Protein AF-X6NFQ7-F1 (afdb_monomer_lite)

InterPro domains:
  IPR027267 AH/BAR domain superfamily [G3DSA:1.20.1270.60] (1-191)

Foldseek 3Di:
DVVVVVVVVVVVVVVVVVVLVVVLVVLVVQLVVLVVQLVVLVVVLVVLVVVLVVLVVVPPPPPPPDPDDDDDDDDDDDDDPPPPPDDSPVVSVVSVVVSVVSVVVSVVSVVVSVVSVVVSVVSVVVSVVVVVVVVVVVVVVVVVVVVVVVVVVVVVVVVVVVVVVVVVVVVVVVVVVVDDVVVVVVVVVVVVVVVVVVVVVVVVVVVVVVVD

Radius of gyration: 55.42 Å; chains: 1; bounding box: 124×26×155 Å

Structure (mmCIF, N/CA/C/O backbone):
data_AF-X6NFQ7-F1
#
_entry.id   AF-X6NFQ7-F1
#
loop_
_atom_site.group_PDB
_atom_site.id
_atom_site.type_symbol
_atom_site.label_atom_id
_atom_site.label_alt_id
_atom_site.label_comp_id
_atom_site.label_asym_id
_atom_site.label_entity_id
_atom_site.label_seq_id
_atom_site.pdbx_PDB_ins_code
_atom_site.Cartn_x
_atom_site.Cartn_y
_atom_site.Cartn_z
_atom_site.occupancy
_atom_site.B_iso_or_equiv
_atom_site.auth_seq_id
_atom_site.auth_comp_id
_atom_site.auth_asym_id
_atom_site.auth_atom_id
_atom_site.pdbx_PDB_model_num
ATOM 1 N N . GLY A 1 1 ? 7.876 6.033 25.193 1.00 54.66 1 GLY A N 1
ATOM 2 C CA . GLY A 1 1 ? 8.639 5.210 24.224 1.00 54.66 1 GLY A CA 1
ATOM 3 C C . GLY A 1 1 ? 7.903 4.939 22.913 1.00 54.66 1 GLY A C 1
ATOM 4 O O . GLY A 1 1 ? 8.417 5.267 21.849 1.00 54.66 1 GLY A O 1
ATOM 5 N N . GLU A 1 2 ? 6.698 4.361 22.951 1.00 51.22 2 GLU A N 1
ATOM 6 C CA . GLU A 1 2 ? 6.006 3.844 21.751 1.00 51.22 2 GLU A CA 1
ATOM 7 C C . GLU A 1 2 ? 5.577 4.883 20.705 1.00 51.22 2 GLU A C 1
ATOM 9 O O . GLU A 1 2 ? 5.698 4.625 19.507 1.00 51.22 2 GLU A O 1
ATOM 14 N N . LYS A 1 3 ? 5.115 6.076 21.112 1.00 56.41 3 LYS A N 1
ATOM 15 C CA . LYS A 1 3 ? 4.690 7.125 20.160 1.00 56.41 3 LYS A CA 1
ATOM 16 C C . LYS A 1 3 ? 5.837 7.590 19.246 1.00 56.41 3 LYS A C 1
ATOM 18 O O . LYS A 1 3 ? 5.616 7.796 18.053 1.00 56.41 3 LYS A O 1
ATOM 23 N N . LYS A 1 4 ? 7.073 7.676 19.766 1.00 59.09 4 LYS A N 1
ATOM 24 C CA . LYS A 1 4 ? 8.279 7.982 18.966 1.00 59.09 4 LYS A CA 1
ATOM 25 C C . LYS A 1 4 ? 8.624 6.835 18.000 1.00 59.09 4 LYS A C 1
ATOM 27 O O . LYS A 1 4 ? 8.902 7.104 16.834 1.00 59.09 4 LYS A O 1
ATOM 32 N N . LYS A 1 5 ? 8.510 5.566 18.428 1.00 60.22 5 LYS A N 1
ATOM 33 C CA . LYS A 1 5 ? 8.711 4.386 17.554 1.00 60.22 5 LYS A CA 1
ATOM 34 C C . LYS A 1 5 ? 7.670 4.300 16.421 1.00 60.22 5 LYS A C 1
ATOM 36 O O . LYS A 1 5 ? 8.048 4.038 15.282 1.00 60.22 5 LYS A O 1
ATOM 41 N N . LYS A 1 6 ? 6.384 4.584 16.687 1.00 64.75 6 LYS A N 1
ATOM 42 C CA . LYS A 1 6 ? 5.320 4.618 15.655 1.00 64.75 6 LYS A CA 1
ATOM 43 C C . LYS A 1 6 ? 5.511 5.755 14.640 1.00 64.75 6 LYS A C 1
ATOM 45 O O . LYS A 1 6 ? 5.332 5.526 13.446 1.00 64.75 6 LYS A O 1
ATOM 50 N N . LYS A 1 7 ? 5.914 6.957 15.086 1.00 64.50 7 LYS A N 1
ATOM 51 C CA . LYS A 1 7 ? 6.239 8.084 14.184 1.00 64.50 7 LYS A CA 1
ATOM 52 C C . LYS A 1 7 ? 7.432 7.766 13.275 1.00 64.50 7 LYS A C 1
ATOM 54 O O . LYS A 1 7 ? 7.350 8.034 12.081 1.00 64.50 7 LYS A O 1
ATOM 59 N N . LYS A 1 8 ? 8.491 7.149 13.817 1.00 70.38 8 LYS A N 1
ATOM 60 C CA . LYS A 1 8 ? 9.670 6.730 13.040 1.00 70.38 8 LYS A CA 1
ATOM 61 C C . LYS A 1 8 ? 9.297 5.701 11.961 1.00 70.38 8 LYS A C 1
ATOM 63 O O . LYS A 1 8 ? 9.517 5.967 10.788 1.00 70.38 8 LYS A O 1
ATOM 68 N N . LYS A 1 9 ? 8.567 4.633 12.319 1.00 68.44 9 LYS A N 1
ATOM 69 C CA . LYS A 1 9 ? 8.079 3.626 11.350 1.00 68.44 9 LYS A CA 1
ATOM 70 C C . LYS A 1 9 ? 7.206 4.209 10.227 1.00 68.44 9 LYS A C 1
ATOM 72 O O . LYS A 1 9 ? 7.321 3.771 9.087 1.00 68.44 9 LYS A O 1
ATOM 77 N N . LYS A 1 10 ? 6.323 5.177 10.519 1.00 68.94 10 LYS A N 1
ATOM 78 C CA . LYS A 1 10 ? 5.507 5.841 9.479 1.00 68.94 10 LYS A CA 1
ATOM 79 C C . LYS A 1 10 ? 6.361 6.671 8.516 1.00 68.94 10 LYS A C 1
ATOM 81 O O . LYS A 1 10 ? 6.123 6.614 7.312 1.00 68.94 10 LYS A O 1
ATOM 86 N N . LYS A 1 11 ? 7.351 7.404 9.040 1.00 75.94 11 LYS A N 1
ATOM 87 C CA . LYS A 1 11 ? 8.284 8.205 8.234 1.00 75.94 11 LYS A CA 1
ATOM 88 C C . LYS A 1 11 ? 9.123 7.314 7.313 1.00 75.94 11 LYS A C 1
ATOM 90 O O . LYS A 1 11 ? 9.195 7.593 6.122 1.00 75.94 11 LYS A O 1
ATOM 95 N N . ASP A 1 12 ? 9.638 6.202 7.834 1.00 75.00 12 ASP A N 1
ATOM 96 C CA . ASP A 1 12 ? 10.442 5.246 7.061 1.00 75.00 12 ASP A CA 1
ATOM 97 C C . ASP A 1 12 ? 9.621 4.598 5.925 1.00 75.00 12 ASP A C 1
ATOM 99 O O . ASP A 1 12 ? 10.092 4.489 4.794 1.00 75.00 12 ASP A O 1
ATOM 103 N N . LYS A 1 13 ? 8.348 4.241 6.176 1.00 74.94 13 LYS A N 1
ATOM 104 C CA . LYS A 1 13 ? 7.448 3.702 5.135 1.00 74.94 13 LYS A CA 1
ATOM 105 C C . LYS A 1 13 ? 7.137 4.725 4.033 1.00 74.94 13 LYS A C 1
ATOM 107 O O . LYS A 1 13 ? 7.159 4.372 2.857 1.00 74.94 13 LYS A O 1
ATOM 112 N N . GLN A 1 14 ? 6.882 5.988 4.385 1.00 77.62 14 GLN A N 1
ATOM 113 C CA . GLN A 1 14 ? 6.667 7.053 3.394 1.00 77.62 14 GLN A CA 1
ATOM 114 C C . GLN A 1 14 ? 7.916 7.324 2.550 1.00 77.62 14 GLN A C 1
ATOM 116 O O . GLN A 1 14 ? 7.805 7.489 1.335 1.00 77.62 14 GLN A O 1
ATOM 121 N N . GLN A 1 15 ? 9.096 7.326 3.172 1.00 84.75 15 GLN A N 1
ATOM 122 C CA . GLN A 1 15 ? 10.364 7.476 2.460 1.00 84.75 15 GLN A CA 1
ATOM 123 C C . GLN A 1 15 ? 10.597 6.319 1.483 1.00 84.75 15 GLN A C 1
ATOM 125 O O . GLN A 1 15 ? 10.943 6.567 0.329 1.00 84.75 15 GLN A O 1
ATOM 130 N N . LYS A 1 16 ? 10.307 5.076 1.891 1.00 79.81 16 LYS A N 1
ATOM 131 C CA . LYS A 1 16 ? 10.421 3.901 1.015 1.00 79.81 16 LYS A CA 1
ATOM 132 C C . LYS A 1 16 ? 9.494 3.991 -0.204 1.00 79.81 16 LYS A C 1
ATOM 134 O O . LYS A 1 16 ? 9.931 3.737 -1.320 1.00 79.81 16 LYS A O 1
ATOM 139 N N . ILE A 1 17 ? 8.245 4.432 -0.029 1.00 80.06 17 ILE A N 1
ATOM 140 C CA . ILE A 1 17 ? 7.306 4.627 -1.153 1.00 80.06 17 ILE A CA 1
ATOM 141 C C . ILE A 1 17 ? 7.815 5.701 -2.124 1.00 80.06 17 ILE A C 1
ATOM 143 O O . ILE A 1 17 ? 7.751 5.517 -3.338 1.00 80.06 17 ILE A O 1
ATOM 147 N N . GLN A 1 18 ? 8.332 6.822 -1.615 1.00 84.56 18 GLN A N 1
ATOM 148 C CA . GLN A 1 18 ? 8.896 7.867 -2.475 1.00 84.56 18 GLN A CA 1
ATOM 149 C C . GLN A 1 18 ? 10.138 7.384 -3.229 1.00 84.56 18 GLN A C 1
ATOM 151 O O . GLN A 1 18 ? 10.306 7.722 -4.399 1.00 84.56 18 GLN A O 1
ATOM 156 N N . GLN A 1 19 ? 10.981 6.573 -2.590 1.00 86.19 19 GLN A N 1
ATOM 157 C CA . GLN A 1 19 ? 12.141 5.962 -3.230 1.00 86.19 19 GLN A CA 1
ATOM 158 C C . GLN A 1 19 ? 11.726 5.035 -4.380 1.00 86.19 19 GLN A C 1
ATOM 160 O O . GLN A 1 19 ? 12.245 5.184 -5.483 1.00 86.19 19 GLN A O 1
ATOM 165 N N . ILE A 1 20 ? 10.744 4.156 -4.155 1.00 82.50 20 ILE A N 1
ATOM 166 C CA . ILE A 1 20 ? 10.207 3.249 -5.183 1.00 82.50 20 ILE A CA 1
ATOM 167 C C . ILE A 1 20 ? 9.654 4.044 -6.375 1.00 82.50 20 ILE A C 1
ATOM 169 O O . ILE A 1 20 ? 9.971 3.740 -7.523 1.00 82.50 20 ILE A O 1
ATOM 173 N N . LYS A 1 21 ? 8.890 5.116 -6.116 1.00 82.88 21 LYS A N 1
ATOM 174 C CA . LYS A 1 21 ? 8.360 5.991 -7.177 1.00 82.88 21 LYS A CA 1
ATOM 175 C C . LYS A 1 21 ? 9.464 6.622 -8.025 1.00 82.88 21 LYS A C 1
ATOM 177 O O . LYS A 1 21 ? 9.372 6.609 -9.249 1.00 82.88 21 LYS A O 1
ATOM 182 N N . ARG A 1 22 ? 10.513 7.154 -7.388 1.00 88.69 22 ARG A N 1
ATOM 183 C CA . ARG A 1 22 ? 11.647 7.767 -8.100 1.00 88.69 22 ARG A CA 1
ATOM 184 C C . ARG A 1 22 ? 12.388 6.749 -8.961 1.00 88.69 22 ARG A C 1
ATOM 186 O O . ARG A 1 22 ? 12.709 7.051 -10.104 1.00 88.69 22 ARG A O 1
ATOM 193 N N . GLN A 1 23 ? 12.623 5.548 -8.433 1.00 82.56 23 GLN A N 1
ATOM 194 C CA . GLN A 1 23 ? 13.291 4.475 -9.173 1.00 82.56 23 GLN A CA 1
ATOM 195 C C . GLN A 1 23 ? 12.471 4.020 -10.385 1.00 82.56 23 GLN A C 1
ATOM 197 O O . GLN A 1 23 ? 13.036 3.848 -11.460 1.00 82.56 23 GLN A O 1
ATOM 202 N N . HIS A 1 24 ? 11.146 3.911 -10.244 1.00 83.19 24 HIS A N 1
ATOM 203 C CA . HIS A 1 24 ? 10.258 3.588 -11.362 1.00 83.19 24 HIS A CA 1
ATOM 204 C C . HIS A 1 24 ? 10.319 4.635 -12.466 1.00 83.19 24 HIS A C 1
ATOM 206 O O . HIS A 1 24 ? 10.554 4.304 -13.623 1.00 83.19 24 HIS A O 1
ATOM 212 N N . GLN A 1 25 ? 10.185 5.908 -12.100 1.00 85.44 25 GLN A N 1
ATOM 213 C CA . GLN A 1 25 ? 10.231 6.996 -13.069 1.00 85.44 25 GLN A CA 1
ATOM 214 C C . GLN A 1 25 ? 11.588 7.070 -13.785 1.00 85.44 25 GLN A C 1
ATOM 216 O O . GLN A 1 25 ? 11.652 7.337 -14.983 1.00 85.44 25 GLN A O 1
ATOM 221 N N . GLN A 1 26 ? 12.681 6.789 -13.074 1.00 86.62 26 GLN A N 1
ATOM 222 C CA . GLN A 1 26 ? 14.009 6.715 -13.675 1.00 86.62 26 GLN A CA 1
ATOM 223 C C . GLN A 1 26 ? 14.128 5.550 -14.668 1.00 86.62 26 GLN A C 1
ATOM 225 O O . GLN A 1 26 ? 14.677 5.742 -15.752 1.00 86.62 26 GLN A O 1
ATOM 230 N N . ALA A 1 27 ? 13.611 4.368 -14.324 1.00 76.69 27 ALA A N 1
ATOM 231 C CA . ALA A 1 27 ? 13.626 3.198 -15.201 1.00 76.69 27 ALA A CA 1
ATOM 232 C C . ALA A 1 27 ? 12.776 3.416 -16.467 1.00 76.69 27 ALA A C 1
ATOM 234 O O . ALA A 1 27 ? 13.234 3.132 -17.571 1.00 76.69 27 ALA A O 1
ATOM 235 N N . GLU A 1 28 ? 11.585 4.007 -16.333 1.00 81.00 28 GLU A N 1
ATOM 236 C CA . GLU A 1 28 ? 10.746 4.371 -17.484 1.00 81.00 28 GLU A CA 1
ATOM 237 C C . GLU A 1 28 ? 11.440 5.367 -18.417 1.00 81.00 28 GLU A C 1
ATOM 239 O O . GLU A 1 28 ? 11.370 5.235 -19.639 1.00 81.00 28 GLU A O 1
ATOM 244 N N . ASN A 1 29 ? 12.122 6.369 -17.857 1.00 88.19 29 ASN A N 1
ATOM 245 C CA . ASN A 1 29 ? 12.825 7.370 -18.655 1.00 88.19 29 ASN A CA 1
ATOM 246 C C . ASN A 1 29 ? 13.996 6.764 -19.440 1.00 88.19 29 ASN A C 1
ATOM 248 O O . ASN A 1 29 ? 14.209 7.155 -20.587 1.00 88.19 29 ASN A O 1
ATOM 252 N N . LYS A 1 30 ? 14.726 5.800 -18.861 1.00 83.19 30 LYS A N 1
ATOM 253 C CA . LYS A 1 30 ? 15.797 5.076 -19.566 1.00 83.19 30 LYS A CA 1
ATOM 254 C C . LYS A 1 30 ? 15.259 4.295 -20.759 1.00 83.19 30 LYS A C 1
ATOM 256 O O . LYS A 1 30 ? 15.766 4.461 -21.866 1.00 83.19 30 LYS A O 1
ATOM 261 N N . LEU A 1 31 ? 14.179 3.539 -20.558 1.00 81.19 31 LEU A N 1
ATOM 262 C CA . LEU A 1 31 ? 13.544 2.780 -21.634 1.00 81.19 31 LEU A CA 1
ATOM 263 C C . LEU A 1 31 ? 13.041 3.703 -22.753 1.00 81.19 31 LEU A C 1
ATOM 265 O O . LEU A 1 31 ? 13.299 3.453 -23.929 1.00 81.19 31 LEU A O 1
ATOM 269 N N . LYS A 1 32 ? 12.383 4.814 -22.398 1.00 87.31 32 LYS A N 1
ATOM 270 C CA . LYS A 1 32 ? 11.929 5.819 -23.374 1.00 87.31 32 LYS A CA 1
ATOM 271 C C . LYS A 1 32 ? 13.089 6.426 -24.165 1.00 87.31 32 LYS A C 1
ATOM 273 O O . LYS A 1 32 ? 12.964 6.602 -25.374 1.00 87.31 32 LYS A O 1
ATOM 278 N N . ALA A 1 33 ? 14.211 6.728 -23.512 1.00 85.12 33 ALA A N 1
ATOM 279 C CA . ALA A 1 33 ? 15.397 7.261 -24.178 1.00 85.12 33 ALA A CA 1
ATOM 280 C C . ALA A 1 33 ? 16.033 6.240 -25.140 1.00 85.12 33 ALA A C 1
ATOM 282 O O . ALA A 1 3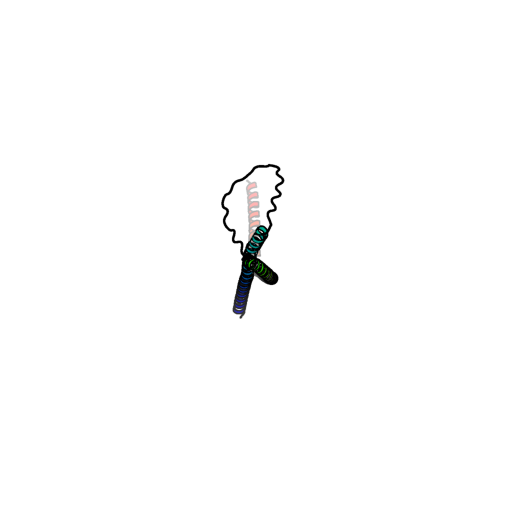3 ? 16.407 6.599 -26.261 1.00 85.12 33 ALA A O 1
ATOM 283 N N . ALA A 1 34 ? 16.100 4.966 -24.742 1.00 78.19 34 ALA A N 1
ATOM 284 C CA . ALA A 1 34 ? 16.585 3.883 -25.593 1.00 78.19 34 ALA A CA 1
ATOM 285 C C . ALA A 1 34 ? 15.679 3.681 -26.822 1.00 78.19 34 ALA A C 1
ATOM 287 O O . ALA A 1 34 ? 16.166 3.657 -27.952 1.00 78.19 34 ALA A O 1
ATOM 288 N N . MET A 1 35 ? 14.354 3.655 -26.629 1.00 78.88 35 MET A N 1
ATOM 289 C CA . MET A 1 35 ? 13.379 3.579 -27.726 1.00 78.88 35 MET A CA 1
ATOM 290 C C . MET A 1 35 ? 13.480 4.770 -28.687 1.00 78.88 35 MET A C 1
ATOM 292 O O . MET A 1 35 ? 13.443 4.587 -29.902 1.00 78.88 35 MET A O 1
ATOM 296 N N . ALA A 1 36 ? 13.636 5.991 -28.169 1.00 84.56 36 ALA A N 1
ATOM 297 C CA . ALA A 1 36 ? 13.796 7.182 -29.002 1.00 84.56 36 ALA A CA 1
ATOM 298 C C . ALA A 1 36 ? 15.080 7.123 -29.846 1.00 84.56 36 ALA A C 1
ATOM 300 O O . ALA A 1 36 ? 15.068 7.490 -31.022 1.00 84.56 36 ALA A O 1
ATOM 301 N N . THR A 1 37 ? 16.172 6.619 -29.265 1.00 82.50 37 THR A N 1
ATOM 302 C CA . THR A 1 37 ? 17.444 6.421 -29.974 1.00 82.50 37 THR A CA 1
ATOM 303 C C . THR A 1 37 ? 17.294 5.381 -31.080 1.00 82.50 37 THR A C 1
ATOM 305 O O . THR A 1 37 ? 17.672 5.653 -32.218 1.00 82.50 37 THR A O 1
ATOM 308 N N . MET A 1 38 ? 16.655 4.247 -30.783 1.00 83.81 38 MET A N 1
ATOM 309 C CA . MET A 1 38 ? 16.377 3.199 -31.765 1.00 83.81 38 MET A CA 1
ATOM 310 C C . MET A 1 38 ? 15.529 3.716 -32.929 1.00 83.81 38 MET A C 1
ATOM 312 O O . MET A 1 38 ? 15.896 3.506 -34.083 1.00 83.81 38 MET A O 1
ATOM 316 N N . ASN A 1 39 ? 14.438 4.433 -32.649 1.00 81.38 39 ASN A N 1
ATOM 317 C CA . ASN A 1 39 ? 13.575 4.995 -33.691 1.00 81.38 39 ASN A CA 1
ATOM 318 C C . ASN A 1 39 ? 14.333 5.994 -34.576 1.00 81.38 39 ASN A C 1
ATOM 320 O O . ASN A 1 39 ? 14.228 5.945 -35.798 1.00 81.38 39 ASN A O 1
ATOM 324 N N . LYS A 1 40 ? 15.176 6.847 -33.981 1.00 86.31 40 LYS A N 1
ATOM 325 C CA . LYS A 1 40 ? 16.017 7.773 -34.747 1.00 86.31 40 LYS A CA 1
ATOM 326 C C . LYS A 1 40 ? 17.000 7.033 -35.661 1.00 86.31 40 LYS A C 1
ATOM 328 O O . LYS A 1 40 ? 17.178 7.435 -36.808 1.00 86.31 40 LYS A O 1
ATOM 333 N N . GLN A 1 41 ? 17.644 5.969 -35.174 1.00 78.69 41 GLN A N 1
ATOM 334 C CA . GLN A 1 41 ? 18.565 5.171 -35.994 1.00 78.69 41 GLN A CA 1
ATOM 335 C C . GLN A 1 41 ? 17.833 4.397 -37.093 1.00 78.69 41 GLN A C 1
ATOM 337 O O . GLN A 1 41 ? 18.337 4.308 -38.209 1.00 78.69 41 GLN A O 1
ATOM 342 N N . TYR A 1 42 ? 16.624 3.908 -36.812 1.00 78.25 42 TYR A N 1
ATOM 343 C CA . TYR A 1 42 ? 15.760 3.270 -37.802 1.00 78.25 42 TYR A CA 1
ATOM 344 C C . TYR A 1 42 ? 15.447 4.207 -38.974 1.00 78.25 42 TYR A C 1
ATOM 346 O O . TYR A 1 42 ? 15.639 3.830 -40.130 1.00 78.25 42 TYR A O 1
ATOM 354 N N . ASP A 1 43 ? 15.028 5.443 -38.693 1.00 83.25 43 ASP A N 1
ATOM 355 C CA . ASP A 1 43 ? 14.683 6.414 -39.735 1.00 83.25 43 ASP A CA 1
ATOM 356 C C . ASP A 1 43 ? 15.901 6.792 -40.594 1.00 83.25 43 ASP A C 1
ATOM 358 O O . ASP A 1 43 ? 15.801 6.895 -41.821 1.00 83.25 43 ASP A O 1
ATOM 362 N N . LEU A 1 44 ? 17.077 6.934 -39.971 1.00 78.75 44 LEU A N 1
ATOM 363 C CA . LEU A 1 44 ? 18.333 7.206 -40.675 1.00 78.75 44 LEU A CA 1
ATOM 364 C C . LEU A 1 44 ? 18.775 6.028 -41.554 1.00 78.75 44 LEU A C 1
ATOM 366 O O . LEU A 1 44 ? 19.153 6.240 -42.712 1.00 78.75 44 LEU A O 1
ATOM 370 N N . ALA A 1 45 ? 18.706 4.800 -41.032 1.00 71.62 45 ALA A N 1
ATOM 371 C CA . ALA A 1 45 ? 19.046 3.584 -41.766 1.00 71.62 45 ALA A CA 1
ATOM 372 C C . ALA A 1 45 ? 18.092 3.372 -42.949 1.00 71.62 45 ALA A C 1
ATOM 374 O O . ALA A 1 45 ? 18.537 3.165 -44.078 1.00 71.62 45 ALA A O 1
ATOM 375 N N . ARG A 1 46 ? 16.781 3.531 -42.730 1.00 77.44 46 ARG A N 1
ATOM 376 C CA . ARG A 1 46 ? 15.759 3.431 -43.778 1.00 77.44 46 ARG A CA 1
ATOM 377 C C . ARG A 1 46 ? 15.957 4.481 -44.871 1.00 77.44 46 ARG A C 1
ATOM 379 O O . ARG A 1 46 ? 15.906 4.142 -46.053 1.00 77.44 46 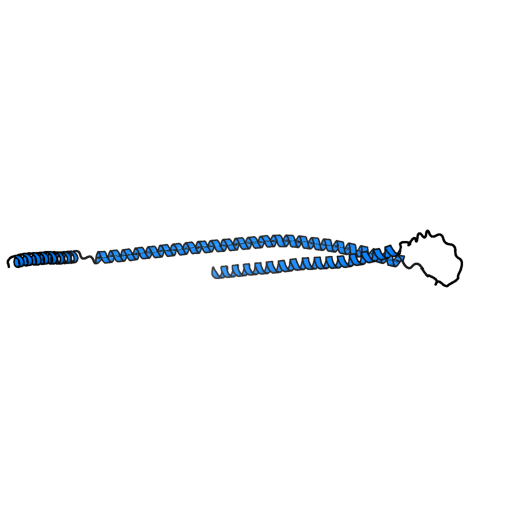ARG A O 1
ATOM 386 N N . GLY A 1 47 ? 16.211 5.735 -44.492 1.00 74.94 47 GLY A N 1
ATOM 387 C CA . GLY A 1 47 ? 16.452 6.822 -45.440 1.00 74.94 47 GLY A CA 1
ATOM 388 C C . GLY A 1 47 ? 17.712 6.610 -46.285 1.00 74.94 47 GLY A C 1
ATOM 389 O O . GLY A 1 47 ? 17.701 6.882 -47.485 1.00 74.94 47 GLY A O 1
ATOM 390 N N . CYS A 1 48 ? 18.789 6.078 -45.700 1.00 71.75 48 CYS A N 1
ATOM 391 C CA . CYS A 1 48 ? 20.014 5.776 -46.448 1.00 71.75 48 CYS A CA 1
ATOM 392 C C . CYS A 1 48 ? 19.876 4.524 -47.323 1.00 71.75 48 CYS A C 1
ATOM 394 O O . CYS A 1 48 ? 20.331 4.543 -48.463 1.00 71.75 48 CYS A O 1
ATOM 396 N N . ALA A 1 49 ? 19.175 3.487 -46.857 1.00 68.62 49 ALA A N 1
ATOM 397 C CA . ALA A 1 49 ? 18.880 2.301 -47.659 1.00 68.62 49 ALA A CA 1
ATOM 398 C C . ALA A 1 49 ? 18.019 2.629 -48.893 1.00 68.62 49 ALA A C 1
ATOM 400 O O . ALA A 1 49 ? 18.234 2.075 -49.968 1.00 68.62 49 ALA A O 1
ATOM 401 N N . GLN A 1 50 ? 17.064 3.559 -48.776 1.00 72.75 50 GLN A N 1
ATOM 402 C CA . GLN A 1 50 ? 16.282 4.038 -49.923 1.00 72.75 50 GLN A CA 1
ATOM 403 C C . GLN A 1 50 ? 17.141 4.797 -50.941 1.00 72.75 50 GLN A C 1
ATOM 405 O O . GLN A 1 50 ? 16.970 4.596 -52.141 1.00 72.75 50 GLN A O 1
ATOM 410 N N . LYS A 1 51 ? 18.088 5.623 -50.478 1.00 70.88 51 LYS A N 1
ATOM 411 C CA . LYS A 1 51 ? 19.035 6.328 -51.357 1.00 70.88 51 LYS A CA 1
ATOM 412 C C . LYS A 1 51 ? 19.984 5.363 -52.068 1.00 70.88 51 LYS A C 1
ATOM 414 O O . LYS A 1 51 ? 20.160 5.490 -53.272 1.00 70.88 51 LYS A O 1
ATOM 419 N N . ALA A 1 52 ? 20.509 4.358 -51.366 1.00 60.34 52 ALA A N 1
ATOM 420 C CA . ALA A 1 52 ? 21.344 3.318 -51.970 1.00 60.34 52 ALA A CA 1
ATOM 421 C C . ALA A 1 52 ? 20.601 2.547 -53.082 1.00 60.34 52 ALA A C 1
ATOM 423 O O . ALA A 1 52 ? 21.152 2.322 -54.153 1.00 60.34 52 ALA A O 1
ATOM 424 N N . LYS A 1 53 ? 19.313 2.225 -52.883 1.00 64.00 53 LYS A N 1
ATOM 425 C CA . LYS A 1 53 ? 18.477 1.572 -53.911 1.00 64.00 53 LYS A CA 1
ATOM 426 C C . LYS A 1 53 ? 18.200 2.450 -55.139 1.00 64.00 53 LYS A C 1
ATOM 428 O O . LYS A 1 53 ? 18.018 1.919 -56.228 1.00 64.00 53 LYS A O 1
ATOM 433 N N . GLN A 1 54 ? 18.126 3.773 -54.981 1.00 60.53 54 GLN A N 1
ATOM 434 C CA . GLN A 1 54 ? 17.942 4.699 -56.109 1.00 60.53 54 GLN A CA 1
ATOM 435 C C . GLN A 1 54 ? 19.207 4.835 -56.960 1.00 60.53 54 GLN A C 1
ATOM 437 O O . GLN A 1 54 ? 19.103 4.931 -58.181 1.00 60.53 54 GLN A O 1
ATOM 442 N N . VAL A 1 55 ? 20.378 4.802 -56.323 1.00 57.44 55 VAL A N 1
ATOM 443 C CA . VAL A 1 55 ? 21.675 4.764 -57.007 1.00 57.44 55 VAL A CA 1
ATOM 444 C C . VAL A 1 55 ? 21.797 3.483 -57.843 1.00 57.44 55 VAL A C 1
ATOM 446 O O . VAL A 1 55 ? 22.043 3.559 -59.043 1.00 57.44 55 VAL A O 1
ATOM 449 N N . ASP A 1 56 ? 21.468 2.326 -57.264 1.00 51.41 56 ASP A N 1
ATOM 450 C CA . ASP A 1 56 ? 21.478 1.021 -57.946 1.00 51.41 56 ASP A CA 1
ATOM 451 C C . ASP A 1 56 ? 20.470 0.942 -59.120 1.00 51.41 56 ASP A C 1
ATOM 453 O O . ASP A 1 56 ? 20.773 0.463 -60.213 1.00 51.41 56 ASP A O 1
ATOM 457 N N . ALA A 1 57 ? 19.275 1.526 -58.965 1.00 55.19 57 ALA A N 1
ATOM 458 C CA . ALA A 1 57 ? 18.287 1.605 -60.046 1.00 55.19 57 ALA A CA 1
ATOM 459 C C . ALA A 1 57 ? 18.713 2.523 -61.212 1.00 55.19 57 ALA A C 1
ATOM 461 O O . ALA A 1 57 ? 18.226 2.346 -62.331 1.00 55.19 57 ALA A O 1
ATOM 462 N N . SER A 1 58 ? 19.614 3.486 -60.982 1.00 51.91 58 SER A N 1
ATOM 463 C CA . SER A 1 58 ? 20.148 4.359 -62.038 1.00 51.91 58 SER A CA 1
ATOM 464 C C . SER A 1 58 ? 21.197 3.669 -62.928 1.00 51.91 58 SER A C 1
ATOM 466 O O . SER A 1 58 ? 21.465 4.140 -64.034 1.00 51.91 58 SER A O 1
ATOM 468 N N . LEU A 1 59 ? 21.724 2.521 -62.482 1.00 49.16 59 LEU A N 1
ATOM 469 C CA . LEU A 1 59 ? 22.694 1.681 -63.190 1.00 49.16 59 LEU A CA 1
ATOM 470 C C . LEU A 1 59 ? 22.051 0.567 -64.030 1.00 49.16 59 LEU A C 1
ATOM 472 O O . LEU A 1 59 ? 22.763 -0.128 -64.757 1.00 49.16 59 LEU A O 1
ATOM 476 N N . GLN A 1 60 ? 20.722 0.392 -64.005 1.00 44.78 60 GLN A N 1
ATOM 4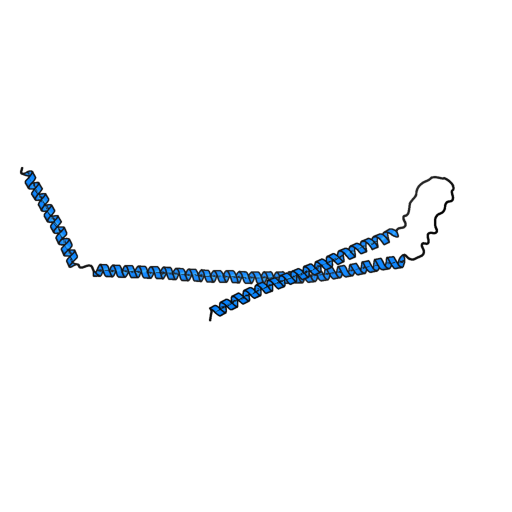77 C CA . GLN A 1 60 ? 20.081 -0.522 -64.951 1.00 44.78 60 GLN A CA 1
ATOM 478 C C . GLN A 1 60 ? 20.148 0.062 -66.371 1.00 44.78 60 GLN A C 1
ATOM 480 O O . GLN A 1 60 ? 19.550 1.113 -66.632 1.00 44.78 60 GLN A O 1
ATOM 485 N N . PRO A 1 61 ? 20.795 -0.621 -67.339 1.00 46.34 61 PRO A N 1
ATOM 486 C CA . PRO A 1 61 ? 20.701 -0.237 -68.734 1.00 46.34 61 PRO A CA 1
ATOM 487 C C . PRO A 1 61 ? 19.239 -0.395 -69.128 1.00 46.34 61 PRO A C 1
ATOM 489 O O . PRO A 1 61 ? 18.717 -1.509 -69.199 1.00 46.34 61 PRO A O 1
ATOM 492 N N . ARG A 1 62 ? 18.559 0.725 -69.369 1.00 48.06 62 ARG A N 1
ATOM 493 C CA . ARG A 1 62 ? 17.200 0.748 -69.904 1.00 48.06 62 ARG A CA 1
ATOM 494 C C . ARG A 1 62 ? 17.255 0.161 -71.318 1.00 48.06 62 ARG A C 1
ATOM 496 O O . ARG A 1 62 ? 17.375 0.897 -72.295 1.00 48.06 62 ARG A O 1
ATOM 503 N N . ARG A 1 63 ? 17.227 -1.171 -71.437 1.00 46.84 63 ARG A N 1
ATOM 504 C CA . ARG A 1 63 ? 17.093 -1.882 -72.711 1.00 46.84 63 ARG A CA 1
ATOM 505 C C . ARG A 1 63 ? 15.731 -1.508 -73.287 1.00 46.84 63 ARG A C 1
ATOM 507 O O . ARG A 1 63 ? 14.719 -2.118 -72.966 1.00 46.84 63 ARG A O 1
ATOM 514 N N . LYS A 1 64 ? 15.703 -0.465 -74.116 1.00 43.56 64 LYS A N 1
ATOM 515 C CA . LYS A 1 64 ? 14.610 -0.229 -75.054 1.00 43.56 64 LYS A CA 1
ATOM 516 C C . LYS A 1 64 ? 14.649 -1.359 -76.083 1.00 43.56 64 LYS A C 1
ATOM 518 O O . LYS A 1 64 ? 15.371 -1.270 -77.071 1.00 43.56 64 LYS A O 1
ATOM 523 N N . THR A 1 65 ? 13.896 -2.428 -75.852 1.00 42.50 65 THR A N 1
ATOM 524 C CA . THR A 1 65 ? 13.457 -3.314 -76.933 1.00 42.50 65 THR A CA 1
ATOM 525 C C . THR A 1 65 ? 12.544 -2.494 -77.833 1.00 42.50 65 THR A C 1
ATOM 527 O O . THR A 1 65 ? 11.418 -2.175 -77.458 1.00 42.50 65 THR A O 1
ATOM 530 N N . THR A 1 66 ? 13.073 -2.077 -78.980 1.00 40.22 66 THR A N 1
ATOM 531 C CA . THR A 1 66 ? 12.306 -1.394 -80.022 1.00 40.22 66 THR A CA 1
ATOM 532 C C . THR A 1 66 ? 12.159 -2.394 -81.160 1.00 40.22 66 THR A C 1
ATOM 534 O O . THR A 1 66 ? 13.001 -2.453 -82.048 1.00 40.22 66 THR A O 1
ATOM 537 N N . GLU A 1 67 ? 11.133 -3.241 -81.089 1.00 42.41 67 GLU A N 1
ATOM 538 C CA . GLU A 1 67 ? 10.575 -3.864 -82.288 1.00 42.41 67 GLU A CA 1
ATOM 539 C C . GLU A 1 67 ? 9.654 -2.825 -82.926 1.00 42.41 67 GLU A C 1
ATOM 541 O O . GLU A 1 67 ? 8.642 -2.426 -82.352 1.00 42.41 67 GLU A O 1
ATOM 546 N N . GLY A 1 68 ? 10.074 -2.307 -84.075 1.00 35.66 68 GLY A N 1
ATOM 547 C CA . GLY A 1 68 ? 9.382 -1.242 -84.783 1.00 35.66 68 GLY A CA 1
ATOM 548 C C . GLY A 1 68 ? 9.994 -1.048 -86.159 1.00 35.66 68 GLY A C 1
ATOM 549 O O . GLY A 1 68 ? 10.867 -0.211 -86.353 1.00 35.66 68 GLY A O 1
ATOM 550 N N . THR A 1 69 ? 9.549 -1.871 -87.102 1.00 40.09 69 THR A N 1
ATOM 551 C CA . THR A 1 69 ? 9.654 -1.676 -88.553 1.00 40.09 69 THR A CA 1
ATOM 552 C C . THR A 1 69 ? 9.301 -0.239 -88.956 1.00 40.09 69 THR A C 1
ATOM 554 O O . THR A 1 69 ? 8.217 0.233 -88.621 1.00 40.09 69 THR A O 1
ATOM 557 N N . GLY A 1 70 ? 10.166 0.430 -89.726 1.00 31.75 70 GLY A N 1
ATOM 558 C CA . GLY A 1 70 ? 9.836 1.702 -90.380 1.00 31.75 70 GLY A CA 1
ATOM 559 C C . GLY A 1 70 ? 11.056 2.481 -90.876 1.00 31.75 70 GLY A C 1
ATOM 560 O O . GLY A 1 70 ? 11.810 3.031 -90.084 1.00 31.75 70 GLY A O 1
ATOM 561 N N . ALA A 1 71 ? 11.238 2.516 -92.195 1.00 38.78 71 ALA A N 1
ATOM 562 C CA . ALA A 1 71 ? 12.259 3.275 -92.913 1.00 38.78 71 ALA A CA 1
ATOM 563 C C . ALA A 1 71 ? 12.037 4.804 -92.850 1.00 38.78 71 ALA A C 1
ATOM 565 O O . ALA A 1 71 ? 10.894 5.256 -92.821 1.00 38.78 71 ALA A O 1
ATOM 566 N N . GLY A 1 72 ? 13.114 5.596 -92.928 1.00 33.94 72 GLY A N 1
ATOM 567 C CA . GLY A 1 72 ? 13.047 7.045 -93.176 1.00 33.94 72 GLY A CA 1
ATOM 568 C C . GLY A 1 72 ? 14.343 7.788 -92.831 1.00 33.94 72 GLY A C 1
ATOM 569 O O . GLY A 1 72 ? 14.862 7.636 -91.734 1.00 33.94 72 GLY A O 1
ATOM 570 N N . ALA A 1 73 ? 14.866 8.551 -93.789 1.00 38.91 73 ALA A N 1
ATOM 571 C CA . ALA A 1 73 ? 16.212 9.122 -93.848 1.00 38.91 73 ALA A CA 1
ATOM 572 C C . ALA A 1 73 ? 16.455 10.416 -93.033 1.00 38.91 73 ALA A C 1
ATOM 574 O O . ALA A 1 73 ? 15.521 11.138 -92.698 1.00 38.91 73 ALA A O 1
ATOM 575 N N . ASP A 1 74 ? 17.749 10.672 -92.794 1.00 43.69 74 ASP A N 1
ATOM 576 C CA . ASP A 1 74 ? 18.490 11.933 -92.604 1.00 43.69 74 ASP A CA 1
ATOM 577 C C . ASP A 1 74 ? 17.873 13.125 -91.847 1.00 43.69 74 ASP A C 1
ATOM 579 O O . ASP A 1 74 ? 16.941 13.785 -92.295 1.00 43.69 74 ASP A O 1
ATOM 583 N N . SER A 1 75 ? 18.562 13.558 -90.783 1.00 34.34 75 SER A N 1
ATOM 584 C CA . SER A 1 75 ? 19.110 14.926 -90.712 1.00 34.34 75 SER A CA 1
ATOM 585 C C . SER A 1 75 ? 20.004 15.137 -89.484 1.00 34.34 75 SER A C 1
ATOM 587 O O . SER A 1 75 ? 19.722 14.730 -88.359 1.00 34.34 75 SER A O 1
ATOM 589 N N . SER A 1 76 ? 21.118 15.811 -89.743 1.00 45.06 76 SER A N 1
ATOM 590 C CA . SER A 1 76 ? 22.067 16.400 -88.805 1.00 45.06 76 SER A CA 1
ATOM 591 C C . SER A 1 76 ? 21.412 17.297 -87.748 1.00 45.06 76 SER A C 1
ATOM 593 O O . SER A 1 76 ? 20.733 18.253 -88.112 1.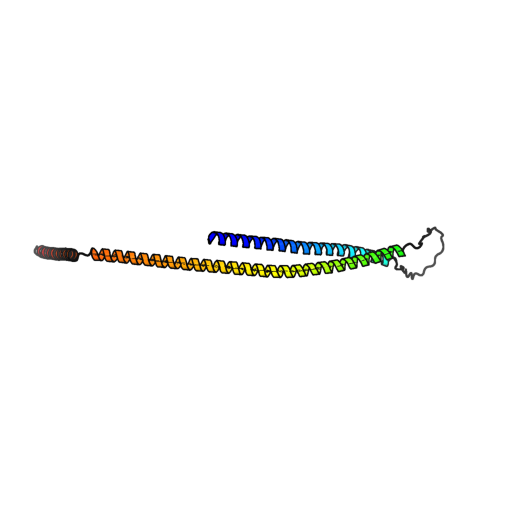00 45.06 76 SER A O 1
ATOM 595 N N . SER A 1 77 ? 21.720 17.098 -86.463 1.00 35.75 77 SER A N 1
ATOM 596 C CA . SER A 1 77 ? 21.681 18.167 -85.456 1.00 35.75 77 SER A CA 1
ATOM 597 C C . SER A 1 77 ? 22.356 17.736 -84.153 1.00 35.75 77 SER A C 1
ATOM 599 O O . SER A 1 77 ? 22.414 16.563 -83.798 1.00 35.75 77 SER A O 1
ATOM 601 N N . TRP A 1 78 ? 22.921 18.728 -83.487 1.00 43.47 78 TRP A N 1
ATOM 602 C CA . TRP A 1 78 ? 23.926 18.700 -82.441 1.00 43.47 78 TRP A CA 1
ATOM 603 C C . TRP A 1 78 ? 23.453 18.048 -81.140 1.00 43.47 78 TRP A C 1
ATOM 605 O O . TRP A 1 78 ? 22.447 18.457 -80.566 1.00 43.47 78 TRP A O 1
ATOM 615 N N . LEU A 1 79 ? 24.239 17.111 -80.600 1.00 43.12 79 LEU A N 1
ATOM 616 C CA . LEU A 1 79 ? 24.105 16.686 -79.207 1.00 43.12 79 LEU A CA 1
ATOM 617 C C . LEU A 1 79 ? 25.450 16.808 -78.479 1.00 43.12 79 LEU A C 1
ATOM 619 O O . LEU A 1 79 ? 26.497 16.475 -79.041 1.00 43.12 79 LEU A O 1
ATOM 623 N N . PRO A 1 80 ? 25.440 17.351 -77.249 1.00 43.28 80 PRO A N 1
ATOM 624 C CA . PRO A 1 80 ? 26.644 17.764 -76.553 1.00 43.28 80 PRO A CA 1
ATOM 625 C C . PRO A 1 80 ? 27.470 16.547 -76.138 1.00 43.28 80 PRO A C 1
ATOM 627 O O . PRO A 1 80 ? 26.927 15.512 -75.756 1.00 43.28 80 PRO A O 1
ATOM 630 N N . LYS A 1 81 ? 28.799 16.713 -76.164 1.00 45.47 81 LYS A N 1
ATOM 631 C CA . LYS A 1 81 ? 29.773 15.847 -75.486 1.00 45.47 81 LYS A CA 1
ATOM 632 C C . LYS A 1 81 ? 29.256 15.479 -74.092 1.00 45.47 81 LYS A C 1
ATOM 634 O O . LYS A 1 81 ? 29.397 16.259 -73.151 1.00 45.47 81 LYS A O 1
ATOM 639 N N . ILE A 1 82 ? 28.725 14.271 -73.945 1.00 44.78 82 ILE A N 1
ATOM 640 C CA . ILE A 1 82 ? 28.533 13.655 -72.641 1.00 44.78 82 ILE A CA 1
ATOM 641 C C . ILE A 1 82 ? 29.928 13.218 -72.185 1.00 44.78 82 ILE A C 1
ATOM 643 O O . ILE A 1 82 ? 30.415 12.143 -72.526 1.00 44.78 82 ILE A O 1
ATOM 647 N N . LYS A 1 83 ? 30.607 14.097 -71.439 1.00 41.62 83 LYS A N 1
ATOM 648 C CA . LYS A 1 83 ? 31.697 13.694 -70.545 1.00 41.62 83 LYS A CA 1
ATOM 649 C C . LYS A 1 83 ? 31.075 12.841 -69.438 1.00 41.62 83 LYS A C 1
ATOM 651 O O . LYS A 1 83 ? 30.729 13.357 -68.384 1.00 41.62 83 LYS A O 1
ATOM 656 N N . TRP A 1 84 ? 30.933 11.544 -69.678 1.00 48.06 84 TRP A N 1
ATOM 657 C CA . TRP A 1 84 ? 30.845 10.559 -68.602 1.00 48.06 84 TRP A CA 1
ATOM 658 C C . TRP A 1 84 ? 32.248 10.001 -68.383 1.00 48.06 84 TRP A C 1
ATOM 660 O O . TRP A 1 84 ? 32.627 8.955 -68.896 1.00 48.06 84 TRP A O 1
ATOM 670 N N . LEU A 1 85 ? 33.058 10.786 -67.675 1.00 41.12 85 LEU A N 1
ATOM 671 C CA . LEU A 1 85 ? 34.339 10.355 -67.131 1.00 41.12 85 LEU A CA 1
ATOM 672 C C . LEU A 1 85 ? 34.121 10.045 -65.646 1.00 41.12 85 LEU A C 1
ATOM 674 O O . LEU A 1 85 ? 34.092 10.952 -64.825 1.00 41.12 85 LEU A O 1
ATOM 678 N N . GLY A 1 86 ? 33.916 8.762 -65.342 1.00 42.16 86 GLY A N 1
ATOM 679 C CA . GLY A 1 86 ? 34.617 8.053 -64.262 1.00 42.16 86 GLY A CA 1
ATOM 680 C C . GLY A 1 86 ? 34.631 8.632 -62.843 1.00 42.16 86 GLY A C 1
ATOM 681 O O . GLY A 1 86 ? 35.653 8.499 -62.182 1.00 42.16 86 GLY A O 1
ATOM 682 N N . PHE A 1 87 ? 33.544 9.238 -62.360 1.00 41.72 87 PHE A N 1
ATOM 683 C CA . PHE A 1 87 ? 33.429 9.698 -60.962 1.00 41.72 87 PHE A CA 1
ATOM 684 C C . PHE A 1 87 ? 32.283 9.040 -60.163 1.00 41.72 87 PHE A C 1
ATOM 686 O O . PHE A 1 87 ? 31.994 9.485 -59.060 1.00 41.72 87 PHE A O 1
ATOM 693 N N . GLY A 1 88 ? 31.642 7.983 -60.683 1.00 47.34 88 GLY A N 1
ATOM 694 C CA . GLY A 1 88 ? 30.527 7.298 -60.000 1.00 47.34 88 GLY A CA 1
ATOM 695 C C . GLY A 1 88 ? 30.952 6.294 -58.917 1.00 47.34 88 GLY A C 1
ATOM 696 O O . GLY A 1 88 ? 30.387 6.290 -57.830 1.00 47.34 88 GLY A O 1
ATOM 697 N N . ASP A 1 89 ? 32.010 5.509 -59.159 1.00 53.47 89 ASP A N 1
ATOM 698 C CA . ASP A 1 89 ? 32.370 4.367 -58.294 1.00 53.47 89 ASP A CA 1
ATOM 699 C C . ASP A 1 89 ? 32.697 4.759 -56.842 1.00 53.47 89 ASP A C 1
ATOM 701 O O . ASP A 1 89 ? 32.279 4.096 -55.897 1.00 53.47 89 ASP A O 1
ATOM 705 N N . ILE A 1 90 ? 33.404 5.875 -56.633 1.00 58.25 90 ILE A N 1
ATOM 706 C CA . ILE A 1 90 ? 33.838 6.300 -55.289 1.00 58.25 90 ILE A CA 1
ATOM 707 C C . ILE A 1 90 ? 32.666 6.865 -54.474 1.00 58.25 90 ILE A C 1
ATOM 709 O O . ILE A 1 90 ? 32.668 6.800 -53.242 1.00 58.25 90 ILE A O 1
ATOM 713 N N . GLU A 1 91 ? 31.687 7.484 -55.131 1.00 63.59 91 GLU A N 1
ATOM 714 C CA . GLU A 1 91 ? 30.553 8.116 -54.456 1.00 63.59 91 GLU A CA 1
ATOM 715 C C . GLU A 1 91 ? 29.485 7.074 -54.096 1.00 63.59 91 GLU A C 1
ATOM 717 O O . GLU A 1 91 ? 28.972 7.080 -52.973 1.00 63.59 91 GLU A O 1
ATOM 722 N N . ASP A 1 92 ? 29.272 6.097 -54.975 1.00 63.91 92 ASP A N 1
ATOM 723 C CA . ASP A 1 92 ? 28.344 4.985 -54.771 1.00 63.91 92 ASP A CA 1
ATOM 724 C C . ASP A 1 92 ? 28.859 3.996 -53.711 1.00 63.91 92 ASP A C 1
ATOM 726 O O . ASP A 1 92 ? 28.111 3.599 -52.808 1.00 63.91 92 ASP A O 1
ATOM 730 N N . GLU A 1 93 ? 30.162 3.687 -53.717 1.00 72.69 93 GLU A N 1
ATOM 731 C CA . GLU A 1 93 ? 30.799 2.874 -52.673 1.00 72.69 93 GLU A CA 1
ATOM 732 C C . GLU A 1 93 ? 30.703 3.552 -51.293 1.00 72.69 93 GLU A C 1
ATOM 734 O O . GLU A 1 93 ? 30.388 2.905 -50.288 1.00 72.69 93 GLU A O 1
ATOM 739 N N . LYS A 1 94 ? 30.865 4.881 -51.224 1.00 75.06 94 LYS A N 1
ATOM 740 C CA . LYS A 1 94 ? 30.670 5.651 -49.981 1.00 75.06 94 LYS A CA 1
ATOM 741 C C . LYS A 1 94 ? 29.226 5.604 -49.482 1.00 75.06 94 LYS A C 1
ATOM 743 O O . LYS A 1 94 ? 29.010 5.522 -48.269 1.00 75.06 94 LYS A O 1
ATOM 748 N N . VAL A 1 95 ? 28.234 5.663 -50.373 1.00 75.00 95 VAL A N 1
ATOM 749 C CA . VAL A 1 95 ? 26.810 5.561 -50.002 1.00 75.00 95 VAL A CA 1
ATOM 750 C C . VAL A 1 95 ? 26.493 4.167 -49.461 1.00 75.00 95 VAL A C 1
ATOM 752 O O . VAL A 1 95 ? 25.833 4.055 -48.424 1.00 75.00 95 VAL A O 1
ATOM 755 N N . TYR A 1 96 ? 27.009 3.119 -50.103 1.00 75.62 96 TYR A N 1
ATOM 756 C CA . TYR A 1 96 ? 26.844 1.739 -49.654 1.00 75.62 96 TYR A CA 1
ATOM 757 C C . TYR A 1 96 ? 27.503 1.484 -48.288 1.00 75.62 96 TYR A C 1
ATOM 759 O O . TYR A 1 96 ? 26.850 0.984 -47.368 1.00 75.62 96 TYR A O 1
ATOM 767 N N . LEU A 1 97 ? 28.759 1.908 -48.101 1.00 81.56 97 LEU A N 1
ATOM 768 C CA . LEU A 1 97 ? 29.467 1.793 -46.819 1.00 81.56 97 LEU A CA 1
ATOM 769 C C . LEU A 1 97 ? 28.739 2.541 -45.693 1.00 81.56 97 LEU A C 1
ATOM 771 O O . LEU A 1 97 ? 28.618 2.029 -44.579 1.00 81.56 97 LEU A O 1
ATOM 775 N N . LYS A 1 98 ? 28.187 3.724 -45.988 1.00 80.75 98 LYS A N 1
ATOM 776 C CA . LYS A 1 98 ? 27.387 4.499 -45.032 1.00 80.75 98 LYS A CA 1
ATOM 777 C C . LYS A 1 98 ? 26.071 3.807 -44.673 1.00 80.75 98 LYS A C 1
ATOM 779 O O . LYS A 1 98 ? 25.670 3.846 -43.510 1.00 80.75 98 LYS A O 1
ATOM 784 N N . ALA A 1 99 ? 25.400 3.176 -45.637 1.00 75.94 99 ALA A N 1
ATOM 785 C CA . ALA A 1 99 ? 24.186 2.405 -45.381 1.00 75.94 99 ALA A CA 1
ATOM 786 C C . ALA A 1 99 ? 24.474 1.202 -44.469 1.00 75.94 99 ALA A C 1
ATOM 788 O O . ALA A 1 99 ? 23.776 1.026 -43.472 1.00 75.94 99 ALA A O 1
ATOM 789 N N . LYS A 1 100 ? 25.555 0.458 -44.739 1.00 80.50 100 LYS A N 1
ATOM 790 C CA . LYS A 1 100 ? 25.999 -0.663 -43.899 1.00 80.50 100 LYS A CA 1
ATOM 791 C C . LYS A 1 100 ? 26.349 -0.217 -42.474 1.00 80.50 100 LYS A C 1
ATOM 793 O O . LYS A 1 100 ? 25.910 -0.835 -41.509 1.00 80.50 100 LYS A O 1
ATOM 798 N N . GLN A 1 101 ? 27.069 0.897 -42.326 1.00 85.81 101 GLN A N 1
ATOM 799 C CA . GLN A 1 101 ? 27.394 1.457 -41.011 1.00 85.81 101 GLN A CA 1
ATOM 800 C C . GLN A 1 101 ? 26.132 1.855 -40.227 1.00 85.81 101 GLN A C 1
ATOM 802 O O . GLN A 1 101 ? 26.044 1.623 -39.022 1.00 85.81 101 GLN A O 1
ATOM 807 N N . LEU A 1 102 ? 25.140 2.452 -40.893 1.00 79.81 102 LEU A N 1
ATOM 808 C CA . LEU A 1 102 ? 23.870 2.823 -40.264 1.00 79.81 102 LEU A CA 1
ATOM 809 C C . LEU A 1 102 ? 23.026 1.606 -39.883 1.00 79.81 102 LEU A C 1
ATOM 811 O O . LEU A 1 102 ? 22.380 1.627 -38.839 1.00 79.81 102 LEU A O 1
ATOM 815 N N . GLU A 1 103 ? 23.051 0.548 -40.689 1.00 81.62 103 GLU A N 1
ATOM 816 C CA . GLU A 1 103 ? 22.402 -0.724 -40.371 1.00 81.62 103 GLU A CA 1
ATOM 817 C C . GLU A 1 103 ? 23.034 -1.387 -39.137 1.00 81.62 103 GLU A C 1
ATOM 819 O O . GLU A 1 103 ? 22.318 -1.800 -38.224 1.00 81.62 103 GLU A O 1
ATOM 824 N N . GLU A 1 104 ? 24.367 -1.408 -39.046 1.00 87.38 104 GLU A N 1
ATOM 825 C CA . GLU A 1 104 ? 25.085 -1.893 -37.860 1.00 87.38 104 GLU A CA 1
ATOM 826 C C . GLU A 1 104 ? 24.769 -1.050 -36.613 1.00 87.38 104 GLU A C 1
ATOM 828 O O . GLU A 1 104 ? 24.517 -1.601 -35.538 1.00 87.38 104 GLU A O 1
ATOM 833 N N . MET A 1 105 ? 24.710 0.282 -36.744 1.00 83.56 105 MET A N 1
ATOM 834 C CA . MET A 1 105 ? 24.308 1.167 -35.644 1.00 83.56 105 MET A CA 1
ATOM 835 C C . MET A 1 105 ? 22.852 0.955 -35.222 1.00 83.56 105 MET A C 1
ATOM 837 O O . MET A 1 105 ? 22.556 0.981 -34.026 1.00 83.56 105 MET A O 1
ATOM 841 N N . TYR A 1 106 ? 21.945 0.727 -36.173 1.00 83.31 106 TYR A N 1
ATOM 842 C CA . TYR A 1 106 ? 20.557 0.394 -35.873 1.00 83.31 106 TYR A CA 1
ATOM 843 C C . TYR A 1 106 ? 20.463 -0.934 -35.120 1.00 83.31 106 TYR A C 1
ATOM 845 O O . TYR A 1 106 ? 19.832 -0.981 -34.066 1.00 83.31 106 TYR A O 1
ATOM 853 N N . LYS A 1 107 ? 21.149 -1.982 -35.594 1.00 88.56 107 LYS A N 1
ATOM 854 C CA . LYS A 1 107 ? 21.184 -3.292 -34.932 1.00 88.56 107 LYS A CA 1
ATOM 855 C C . LYS A 1 107 ? 21.687 -3.180 -33.494 1.00 88.56 107 LYS A C 1
ATOM 857 O O . LYS A 1 107 ? 21.016 -3.643 -32.578 1.00 88.56 107 LYS A O 1
ATOM 862 N N . LYS A 1 108 ? 22.799 -2.469 -33.285 1.00 89.94 108 LYS A N 1
ATOM 863 C CA . LYS A 1 108 ? 23.313 -2.187 -31.940 1.00 89.94 108 LYS A CA 1
ATOM 864 C C . LYS A 1 108 ? 22.283 -1.449 -31.077 1.00 89.94 108 LYS A C 1
ATOM 866 O O . LYS A 1 108 ? 22.084 -1.803 -29.923 1.00 89.94 108 LYS A O 1
ATOM 871 N N . SER A 1 109 ? 21.586 -0.460 -31.639 1.00 84.00 109 SER A N 1
ATOM 872 C CA . SER A 1 109 ? 20.551 0.275 -30.908 1.00 84.00 109 SER A CA 1
ATOM 873 C C . SER A 1 109 ? 19.329 -0.582 -30.554 1.00 84.00 109 SER A C 1
ATOM 875 O O . SER A 1 109 ? 18.677 -0.298 -29.549 1.00 84.00 109 SER A O 1
ATOM 877 N N . VAL A 1 110 ? 18.994 -1.593 -31.362 1.00 86.56 110 VAL A N 1
ATOM 878 C CA . VAL A 1 110 ? 17.950 -2.581 -31.046 1.00 86.56 110 VAL A CA 1
ATOM 879 C C . VAL A 1 110 ? 18.403 -3.482 -29.899 1.00 86.56 110 VAL A C 1
ATOM 881 O O . VAL A 1 110 ? 17.627 -3.704 -28.972 1.00 86.56 110 VAL A O 1
ATOM 884 N N . ASP A 1 111 ? 19.654 -3.946 -29.920 1.00 89.50 111 ASP A N 1
ATOM 885 C CA . ASP A 1 111 ? 20.225 -4.763 -28.843 1.00 89.50 111 ASP A CA 1
ATOM 886 C C . ASP A 1 111 ? 20.255 -3.994 -27.508 1.00 89.50 111 ASP A C 1
ATOM 888 O O . ASP A 1 111 ? 19.808 -4.517 -26.484 1.00 89.50 111 ASP A O 1
ATOM 892 N N . ASP A 1 112 ? 20.669 -2.722 -27.530 1.00 84.56 112 ASP A N 1
ATOM 893 C CA . ASP A 1 112 ? 20.653 -1.836 -26.358 1.00 84.56 112 ASP A CA 1
ATOM 894 C C . ASP A 1 112 ? 19.219 -1.621 -25.826 1.00 84.56 112 ASP A C 1
ATOM 896 O O . ASP A 1 112 ? 18.974 -1.669 -24.619 1.00 84.56 112 ASP A O 1
ATOM 900 N N . MET A 1 113 ? 18.239 -1.428 -26.719 1.00 87.62 113 MET A N 1
ATOM 901 C CA . MET A 1 113 ? 16.826 -1.270 -26.348 1.00 87.62 113 MET A CA 1
ATOM 902 C C . MET A 1 113 ? 16.246 -2.554 -25.742 1.00 87.62 113 MET A C 1
ATOM 904 O O . MET A 1 113 ? 15.549 -2.489 -24.728 1.00 87.62 113 MET A O 1
ATOM 908 N N . ASN A 1 114 ? 16.575 -3.718 -26.305 1.00 87.56 114 ASN A N 1
ATOM 909 C CA . ASN A 1 114 ? 16.165 -5.014 -25.769 1.00 87.56 114 ASN A CA 1
ATOM 910 C C . ASN A 1 114 ? 16.750 -5.261 -24.372 1.00 87.56 114 ASN A C 1
ATOM 912 O O . ASN A 1 114 ? 16.041 -5.750 -23.489 1.00 87.56 114 ASN A O 1
ATOM 916 N N . LEU A 1 115 ? 18.014 -4.888 -24.147 1.00 89.94 115 LEU A N 1
ATOM 917 C CA . LEU A 1 115 ? 18.647 -4.978 -22.833 1.00 89.94 115 LEU A CA 1
ATOM 918 C C . LEU A 1 115 ? 17.930 -4.092 -21.802 1.00 89.94 115 LEU A C 1
ATOM 920 O O . LEU A 1 115 ? 17.578 -4.565 -20.720 1.00 89.94 115 LEU A O 1
ATOM 924 N N . GLU A 1 116 ? 17.669 -2.826 -22.136 1.00 84.94 116 GLU A N 1
ATOM 925 C CA . GLU A 1 116 ? 16.935 -1.901 -21.259 1.00 84.94 116 GLU A CA 1
ATOM 926 C C . GLU A 1 116 ? 15.497 -2.380 -20.999 1.00 84.94 116 GLU A C 1
ATOM 928 O O . GLU A 1 116 ? 15.002 -2.284 -19.873 1.00 84.94 116 GLU A O 1
ATOM 933 N N . LEU A 1 117 ? 14.832 -2.974 -21.996 1.00 84.31 117 LEU A N 1
ATOM 934 C CA . LEU A 1 117 ? 13.506 -3.571 -21.835 1.00 84.31 117 LEU A CA 1
ATOM 935 C C . LEU A 1 117 ? 13.527 -4.743 -20.845 1.00 84.31 117 LEU A C 1
ATOM 937 O O . LEU A 1 117 ? 12.679 -4.805 -19.954 1.00 84.31 117 LEU A O 1
ATOM 941 N N . GLN A 1 118 ? 14.498 -5.654 -20.950 1.00 90.38 118 GLN A N 1
ATOM 942 C CA . GLN A 1 118 ? 14.639 -6.765 -20.002 1.00 90.38 118 GLN A CA 1
ATOM 943 C C . GLN A 1 118 ? 14.889 -6.266 -18.574 1.00 90.38 118 GLN A C 1
ATOM 945 O O . GLN A 1 118 ? 14.261 -6.744 -17.624 1.00 90.38 118 GLN A O 1
ATOM 950 N N . GLN A 1 119 ? 15.759 -5.266 -18.412 1.00 85.62 119 GLN A N 1
ATOM 951 C CA . GLN A 1 119 ? 16.002 -4.641 -17.111 1.00 85.62 119 GLN A CA 1
ATOM 952 C C . GLN A 1 119 ? 14.732 -3.993 -16.549 1.00 85.62 119 GLN A C 1
ATOM 954 O O . GLN A 1 119 ? 14.428 -4.153 -15.362 1.00 85.62 119 GLN A O 1
ATOM 959 N N . PHE A 1 120 ? 13.959 -3.309 -17.396 1.00 86.50 120 PHE A N 1
ATOM 960 C CA . PHE A 1 120 ? 12.687 -2.708 -17.014 1.00 86.50 120 PHE A CA 1
ATOM 961 C C . PHE A 1 120 ? 11.666 -3.760 -16.562 1.00 86.50 120 PHE A C 1
ATOM 963 O O . PHE A 1 120 ? 11.043 -3.586 -15.515 1.00 86.50 120 PHE A O 1
ATOM 970 N N . LEU A 1 121 ? 11.533 -4.877 -17.282 1.00 86.19 121 LEU A N 1
ATOM 971 C CA . LEU A 1 121 ? 10.625 -5.969 -16.910 1.00 86.19 121 LEU A CA 1
ATOM 972 C C . LEU A 1 121 ? 10.995 -6.586 -15.555 1.00 86.19 121 LEU A C 1
ATOM 974 O O . LEU A 1 121 ? 10.127 -6.769 -14.697 1.00 86.19 121 LEU A O 1
ATOM 978 N N . HIS A 1 122 ? 12.284 -6.839 -15.313 1.00 88.94 122 HIS A N 1
ATOM 979 C CA . HIS A 1 122 ? 12.757 -7.309 -14.008 1.00 88.94 122 HIS A CA 1
ATOM 980 C C . HIS A 1 122 ? 12.467 -6.305 -12.888 1.00 88.94 122 HIS A C 1
ATOM 982 O O . HIS A 1 122 ? 12.028 -6.688 -11.797 1.00 88.94 122 HIS A O 1
ATOM 988 N N . PHE A 1 123 ? 12.678 -5.014 -13.150 1.00 86.50 123 PHE A N 1
ATOM 989 C CA . PHE A 1 123 ? 12.352 -3.958 -12.199 1.00 86.50 123 PHE A CA 1
ATOM 990 C C . PHE A 1 123 ? 10.844 -3.903 -11.907 1.00 86.50 123 PHE A C 1
ATOM 992 O O . PHE A 1 123 ? 10.444 -3.862 -10.742 1.00 86.50 123 PHE A O 1
ATOM 999 N N . GLN A 1 124 ? 10.001 -3.969 -12.938 1.00 84.38 124 GLN A N 1
ATOM 1000 C CA . GLN A 1 124 ? 8.545 -3.961 -12.809 1.00 84.38 124 GLN A CA 1
ATOM 1001 C C . GLN A 1 124 ? 8.045 -5.157 -11.989 1.00 84.38 124 GLN A C 1
ATOM 1003 O O . GLN A 1 124 ? 7.179 -5.001 -11.125 1.00 84.38 124 GLN A O 1
ATOM 1008 N N . GLN A 1 125 ? 8.616 -6.345 -12.204 1.00 89.94 125 GLN A N 1
ATOM 1009 C CA . GLN A 1 125 ? 8.280 -7.538 -11.429 1.00 89.94 125 GLN A CA 1
ATOM 1010 C C . GLN A 1 125 ? 8.628 -7.368 -9.945 1.00 89.94 125 GLN A C 1
ATOM 1012 O O . GLN A 1 125 ? 7.805 -7.685 -9.082 1.00 89.94 125 GLN A O 1
ATOM 1017 N N . ARG A 1 126 ? 9.806 -6.812 -9.635 1.00 88.94 126 ARG A N 1
ATOM 1018 C CA . ARG A 1 126 ? 10.200 -6.497 -8.253 1.00 88.94 126 ARG A CA 1
ATOM 1019 C C . ARG A 1 126 ? 9.262 -5.467 -7.621 1.00 88.94 126 ARG A C 1
ATOM 1021 O O . ARG A 1 126 ? 8.831 -5.646 -6.487 1.00 88.94 126 ARG A O 1
ATOM 1028 N N . LEU A 1 127 ? 8.884 -4.428 -8.364 1.00 86.00 127 LEU A N 1
ATOM 1029 C CA . LEU A 1 127 ? 7.958 -3.404 -7.883 1.00 86.00 127 LEU A CA 1
ATOM 1030 C C . LEU A 1 127 ? 6.568 -3.983 -7.585 1.00 86.00 127 LEU A C 1
ATOM 1032 O O . LEU A 1 127 ? 5.964 -3.645 -6.569 1.00 86.00 127 LEU A O 1
ATOM 1036 N N . LYS A 1 128 ? 6.084 -4.913 -8.418 1.00 89.06 128 LYS A N 1
ATOM 1037 C CA . LYS A 1 128 ? 4.837 -5.646 -8.165 1.00 89.06 128 LYS A CA 1
ATOM 1038 C C . LYS A 1 128 ? 4.905 -6.431 -6.852 1.00 89.06 128 LYS A C 1
ATOM 1040 O O . LYS A 1 128 ? 3.955 -6.371 -6.073 1.00 89.06 128 LYS A O 1
ATOM 1045 N N . GLN A 1 129 ? 6.018 -7.116 -6.588 1.00 91.06 129 GLN A N 1
ATOM 1046 C CA . GLN A 1 129 ? 6.234 -7.829 -5.324 1.00 91.06 129 GLN A CA 1
ATOM 1047 C C . GLN A 1 129 ? 6.245 -6.862 -4.130 1.00 91.06 129 GLN A C 1
ATOM 1049 O O . GLN A 1 129 ? 5.537 -7.092 -3.152 1.00 91.06 129 GLN A O 1
ATOM 1054 N N . ASP A 1 130 ? 6.966 -5.741 -4.221 1.00 82.00 130 ASP A N 1
ATOM 1055 C CA . ASP A 1 130 ? 7.001 -4.723 -3.162 1.00 82.00 130 ASP A CA 1
ATOM 1056 C C . ASP A 1 130 ? 5.605 -4.151 -2.858 1.00 82.00 130 ASP A C 1
ATOM 1058 O O . ASP A 1 130 ? 5.234 -3.989 -1.692 1.00 82.00 130 ASP A O 1
ATOM 1062 N N . CYS A 1 131 ? 4.800 -3.880 -3.891 1.00 82.19 131 CYS A N 1
ATOM 1063 C CA . CYS A 1 131 ? 3.414 -3.442 -3.731 1.00 82.19 131 CYS A CA 1
ATOM 1064 C C . CYS A 1 131 ? 2.545 -4.501 -3.042 1.00 82.19 131 CYS A C 1
ATOM 1066 O O . CYS A 1 131 ? 1.767 -4.156 -2.153 1.00 82.19 131 CYS A O 1
ATOM 1068 N N . GLN A 1 132 ? 2.696 -5.778 -3.404 1.00 90.56 132 GLN A N 1
ATOM 1069 C CA . GLN A 1 132 ? 1.982 -6.878 -2.747 1.00 90.56 132 GLN A CA 1
ATOM 1070 C C . GLN A 1 132 ? 2.337 -6.972 -1.260 1.00 90.56 132 GLN A C 1
ATOM 1072 O O . GLN A 1 132 ? 1.438 -7.053 -0.425 1.00 90.56 132 GLN A O 1
ATOM 1077 N N . TYR A 1 133 ? 3.623 -6.883 -0.907 1.00 89.00 133 TYR A N 1
ATOM 1078 C CA . TYR A 1 133 ? 4.051 -6.874 0.494 1.00 89.00 133 TYR A CA 1
ATOM 1079 C C . TYR A 1 133 ? 3.455 -5.701 1.277 1.00 89.00 133 TYR A C 1
ATOM 1081 O O . TYR A 1 133 ? 2.983 -5.885 2.398 1.00 89.00 133 TYR A O 1
ATOM 1089 N N . LEU A 1 134 ? 3.443 -4.498 0.693 1.00 83.62 134 LEU A N 1
ATOM 1090 C CA . LEU A 1 134 ? 2.836 -3.325 1.326 1.00 83.62 134 LEU A CA 1
ATOM 1091 C C . LEU A 1 134 ? 1.327 -3.492 1.540 1.00 83.62 134 LEU A C 1
ATOM 1093 O O . LEU A 1 134 ? 0.814 -3.049 2.570 1.00 83.62 134 LEU A O 1
ATOM 1097 N N . GLU A 1 135 ? 0.630 -4.131 0.602 1.00 88.38 135 GLU A N 1
ATOM 1098 C CA . GLU A 1 135 ? -0.805 -4.378 0.716 1.00 88.38 135 GLU A CA 1
ATOM 1099 C C . GLU A 1 135 ? -1.120 -5.419 1.794 1.00 88.38 135 GLU A C 1
ATOM 1101 O O . GLU A 1 135 ? -1.986 -5.183 2.636 1.00 88.38 135 GLU A O 1
ATOM 1106 N N . ILE A 1 136 ? -0.353 -6.511 1.860 1.00 91.62 136 ILE A N 1
ATOM 1107 C CA . ILE A 1 136 ? -0.457 -7.506 2.939 1.00 91.62 136 ILE A CA 1
ATOM 1108 C C . ILE A 1 136 ? -0.250 -6.834 4.305 1.00 91.62 136 ILE A C 1
ATOM 1110 O O . ILE A 1 136 ? -1.049 -7.014 5.226 1.00 91.62 136 ILE A O 1
ATOM 1114 N N . ASP A 1 137 ? 0.778 -5.992 4.431 1.00 86.88 137 ASP A N 1
ATOM 1115 C CA . ASP A 1 137 ? 1.049 -5.205 5.636 1.00 86.88 137 ASP A CA 1
ATOM 1116 C C . ASP A 1 137 ? -0.136 -4.303 6.027 1.00 86.88 137 ASP A C 1
ATOM 1118 O O . ASP A 1 137 ? -0.475 -4.185 7.210 1.00 86.88 137 ASP A O 1
ATOM 1122 N N . ARG A 1 138 ? -0.766 -3.643 5.045 1.00 90.25 138 ARG A N 1
ATOM 1123 C CA . ARG A 1 138 ? -1.920 -2.751 5.248 1.00 90.25 138 ARG A CA 1
ATOM 1124 C C . ARG A 1 138 ? -3.143 -3.521 5.739 1.00 90.25 138 ARG A C 1
ATOM 1126 O O . ARG A 1 138 ? -3.815 -3.067 6.674 1.00 90.25 138 ARG A O 1
ATOM 1133 N N . VAL A 1 139 ? -3.424 -4.668 5.125 1.00 89.88 139 VAL A N 1
ATOM 1134 C CA . VAL A 1 139 ? -4.542 -5.542 5.496 1.00 89.88 139 VAL A CA 1
ATOM 1135 C C . VAL A 1 139 ? -4.330 -6.090 6.905 1.00 89.88 139 VAL A C 1
ATOM 1137 O O . VAL A 1 139 ? -5.207 -5.933 7.752 1.00 89.88 139 VAL A O 1
ATOM 1140 N N . ASN A 1 140 ? -3.138 -6.611 7.206 1.00 90.56 140 ASN A N 1
ATOM 1141 C CA . ASN A 1 140 ? -2.797 -7.123 8.535 1.00 90.56 140 ASN A CA 1
ATOM 1142 C C . ASN A 1 140 ? -2.916 -6.046 9.620 1.00 90.56 140 ASN A C 1
ATOM 1144 O O . ASN A 1 140 ? -3.488 -6.288 10.684 1.00 90.56 140 ASN A O 1
ATOM 1148 N N . PHE A 1 141 ? -2.424 -4.835 9.349 1.00 88.19 141 PHE A N 1
ATOM 1149 C CA . PHE A 1 141 ? -2.566 -3.705 10.266 1.00 88.19 141 PHE A CA 1
ATOM 1150 C C . PHE A 1 141 ? -4.041 -3.371 10.537 1.00 88.19 141 PHE A C 1
ATOM 1152 O O . PHE A 1 141 ? -4.431 -3.183 11.690 1.00 88.19 141 PHE A O 1
ATOM 1159 N N . SER A 1 142 ? -4.865 -3.329 9.488 1.00 84.06 142 SER A N 1
ATOM 1160 C CA . SER A 1 142 ? -6.304 -3.066 9.608 1.00 84.06 142 SER A CA 1
ATOM 1161 C C . SER A 1 142 ? -7.012 -4.155 10.419 1.00 84.06 142 SER A C 1
ATOM 1163 O O . SER A 1 142 ? -7.762 -3.837 11.339 1.00 84.06 142 SER A O 1
ATOM 1165 N N . ALA A 1 143 ? -6.717 -5.429 10.148 1.00 88.62 143 ALA A N 1
ATOM 1166 C CA . ALA A 1 143 ? -7.290 -6.570 10.861 1.00 88.62 143 ALA A CA 1
ATOM 1167 C C . ALA A 1 143 ? -6.941 -6.556 12.360 1.00 88.62 143 ALA A C 1
ATOM 1169 O O . ALA A 1 143 ? -7.814 -6.753 13.211 1.00 88.62 143 ALA A O 1
ATOM 1170 N N . GLN A 1 144 ? -5.684 -6.251 12.706 1.00 89.06 144 GLN A N 1
ATOM 1171 C CA . GLN A 1 144 ? -5.250 -6.098 14.100 1.00 89.06 144 GLN A CA 1
ATOM 1172 C C . GLN A 1 144 ? -6.004 -4.967 14.808 1.00 89.06 144 GLN A C 1
ATOM 1174 O O . GLN A 1 144 ? -6.485 -5.146 15.929 1.00 89.06 144 GLN A O 1
ATOM 1179 N N . HIS A 1 145 ? -6.144 -3.814 14.149 1.00 85.75 145 HIS A N 1
ATOM 1180 C CA . HIS A 1 145 ? -6.868 -2.671 14.700 1.00 85.75 145 HIS A CA 1
ATOM 1181 C C . HIS A 1 145 ? -8.357 -2.960 14.895 1.00 85.75 145 HIS A C 1
ATOM 1183 O O . HIS A 1 145 ? -8.914 -2.606 15.935 1.00 85.75 145 HIS A O 1
ATOM 1189 N N . PHE A 1 146 ? -8.987 -3.644 13.942 1.00 88.19 146 PHE A N 1
ATOM 1190 C CA . PHE A 1 146 ? -10.390 -4.032 14.045 1.00 88.19 146 PHE A CA 1
ATOM 1191 C C . PHE A 1 146 ? -10.614 -5.032 15.186 1.00 88.19 146 PHE A C 1
ATOM 1193 O O . PHE A 1 146 ? -11.522 -4.870 15.996 1.00 88.19 146 PHE A O 1
ATOM 1200 N N . THR A 1 147 ? -9.716 -6.009 15.329 1.00 90.69 147 THR A N 1
ATOM 1201 C CA . THR A 1 147 ? -9.742 -6.972 16.440 1.00 90.69 147 THR A CA 1
ATOM 1202 C C . THR A 1 147 ? -9.593 -6.275 17.794 1.00 90.69 147 THR A C 1
ATOM 1204 O O . THR A 1 147 ? -10.313 -6.584 18.745 1.00 90.69 147 THR A O 1
ATOM 1207 N N . GLN A 1 148 ? -8.679 -5.304 17.896 1.00 89.31 148 GLN A N 1
ATOM 1208 C CA . GLN A 1 148 ? -8.509 -4.510 19.111 1.00 89.31 148 GLN A CA 1
ATOM 1209 C C . GLN A 1 148 ? -9.770 -3.702 19.436 1.00 89.31 148 GLN A C 1
ATOM 1211 O O . GLN A 1 148 ? -10.196 -3.686 20.591 1.00 89.31 148 GLN A O 1
ATOM 1216 N N . PHE A 1 149 ? -10.368 -3.062 18.431 1.00 89.50 149 PHE A N 1
ATOM 1217 C CA . PHE A 1 149 ? -11.610 -2.312 18.584 1.00 89.50 149 PHE A CA 1
ATOM 1218 C C . PHE A 1 149 ? -12.746 -3.204 19.097 1.00 89.50 149 PHE A C 1
ATOM 1220 O O . PHE A 1 149 ? -13.374 -2.872 20.102 1.00 89.50 149 PHE A O 1
ATOM 1227 N N . LEU A 1 150 ? -12.959 -4.372 18.480 1.00 89.31 150 LEU A N 1
ATOM 1228 C CA . LEU A 1 150 ? -13.977 -5.331 18.919 1.00 89.31 150 LEU A CA 1
ATOM 1229 C C . LEU A 1 150 ? -13.756 -5.769 20.370 1.00 89.31 150 LEU A C 1
ATOM 1231 O O . LEU A 1 150 ? -14.697 -5.771 21.162 1.00 89.31 150 LEU A O 1
ATOM 1235 N N . ARG A 1 151 ? -12.507 -6.070 20.748 1.00 91.25 151 ARG A N 1
ATOM 1236 C CA . ARG A 1 151 ? -12.158 -6.444 22.126 1.00 91.25 151 ARG A CA 1
ATOM 1237 C C . ARG A 1 151 ? -12.505 -5.337 23.123 1.00 91.25 151 ARG A C 1
ATOM 1239 O O . ARG A 1 151 ? -13.115 -5.616 24.152 1.00 91.25 151 ARG A O 1
ATOM 1246 N N . GLN A 1 152 ? -12.141 -4.092 22.817 1.00 86.25 152 GLN A N 1
ATOM 1247 C CA . GLN A 1 152 ? -12.445 -2.936 23.667 1.00 86.25 152 GLN A CA 1
ATOM 1248 C C . GLN A 1 152 ? -13.956 -2.703 23.777 1.00 86.25 152 GLN A C 1
ATOM 1250 O O . GLN A 1 152 ? -14.470 -2.491 24.872 1.00 86.25 152 GLN A O 1
ATOM 1255 N N . HIS A 1 153 ? -14.682 -2.811 22.663 1.00 82.56 153 HIS A N 1
ATOM 1256 C CA . HIS A 1 153 ? -16.133 -2.662 22.643 1.00 82.56 153 HIS A CA 1
ATOM 1257 C C . HIS A 1 153 ? -16.836 -3.749 23.473 1.00 82.56 153 HIS A C 1
ATOM 1259 O O . HIS A 1 153 ? -17.737 -3.450 24.259 1.00 82.56 153 HIS A O 1
ATOM 1265 N N . MET A 1 154 ? -16.394 -5.007 23.364 1.00 85.31 154 MET A N 1
ATOM 1266 C CA . MET A 1 154 ? -16.904 -6.099 24.197 1.00 85.31 154 MET A CA 1
ATOM 1267 C C . MET A 1 154 ? -16.636 -5.854 25.685 1.00 85.31 154 MET A C 1
ATOM 1269 O O . MET A 1 154 ? -17.549 -6.016 26.492 1.00 85.31 154 MET A O 1
ATOM 1273 N N . GLN A 1 155 ? -15.429 -5.415 26.055 1.00 89.75 155 GLN A N 1
ATOM 1274 C CA . GLN A 1 155 ? -15.096 -5.090 27.446 1.00 89.75 155 GLN A CA 1
ATOM 1275 C C . GLN A 1 155 ? -15.972 -3.965 28.004 1.00 89.75 155 GLN A C 1
ATOM 1277 O O . GLN A 1 155 ? -16.503 -4.106 29.103 1.00 89.75 155 GLN A O 1
ATOM 1282 N N . LEU A 1 156 ? -16.182 -2.888 27.242 1.00 84.25 156 LEU A N 1
ATOM 1283 C CA . LEU A 1 156 ? -17.055 -1.784 27.647 1.00 84.25 156 LEU A CA 1
ATOM 1284 C C . LEU A 1 156 ? -18.503 -2.242 27.834 1.00 84.25 156 LEU A C 1
ATOM 1286 O O . LEU A 1 156 ? -19.142 -1.873 28.819 1.00 84.25 156 LEU A O 1
ATOM 1290 N N . ARG A 1 157 ? -19.023 -3.082 26.930 1.00 82.50 157 ARG A N 1
ATOM 1291 C CA . ARG A 1 157 ? -20.375 -3.643 27.055 1.00 82.50 157 ARG A CA 1
ATOM 1292 C C . ARG A 1 157 ? -20.506 -4.515 28.305 1.00 82.50 157 ARG A C 1
ATOM 1294 O O . ARG A 1 157 ? -21.482 -4.378 29.039 1.00 82.50 157 ARG A O 1
ATOM 1301 N N . LEU A 1 158 ? -19.521 -5.374 28.567 1.00 83.75 158 LEU A N 1
ATOM 1302 C CA . LEU A 1 158 ? -19.495 -6.224 29.760 1.00 83.75 158 LEU A CA 1
ATOM 1303 C C . LEU A 1 158 ? -19.393 -5.396 31.044 1.00 83.75 158 LEU A C 1
ATOM 1305 O O . LEU A 1 158 ? -20.141 -5.652 31.982 1.00 83.75 158 LEU A O 1
ATOM 1309 N N . GLN A 1 159 ? -18.537 -4.372 31.081 1.00 87.19 159 GLN A N 1
ATOM 1310 C CA . GLN A 1 159 ? -18.439 -3.459 32.222 1.00 87.19 159 GLN A CA 1
ATOM 1311 C C . GLN A 1 159 ? -19.739 -2.686 32.450 1.00 87.19 159 GLN A C 1
ATOM 1313 O O . GLN A 1 159 ? -20.212 -2.616 33.580 1.00 87.19 159 GLN A O 1
ATOM 1318 N N . LYS A 1 160 ? -20.360 -2.159 31.388 1.00 86.06 160 LYS A N 1
ATOM 1319 C CA . LYS A 1 160 ? -21.653 -1.469 31.481 1.00 86.06 160 LYS A CA 1
ATOM 1320 C C . LYS A 1 160 ? -22.730 -2.388 32.057 1.00 86.06 160 LYS A C 1
ATOM 1322 O O . LYS A 1 160 ? -23.475 -1.972 32.939 1.00 86.06 160 LYS A O 1
ATOM 1327 N N . ASN A 1 161 ? -22.786 -3.635 31.594 1.00 84.06 161 ASN A N 1
ATOM 1328 C CA . ASN A 1 161 ? -23.723 -4.625 32.118 1.00 84.06 161 ASN A CA 1
ATOM 1329 C C . ASN A 1 161 ? -23.423 -4.971 33.581 1.00 84.06 161 ASN A C 1
ATOM 1331 O O . ASN A 1 161 ? -24.347 -5.008 34.385 1.00 84.06 161 ASN A O 1
ATOM 1335 N N . LYS A 1 162 ? -22.148 -5.157 33.947 1.00 88.00 162 LYS A N 1
ATOM 1336 C CA . LYS A 1 162 ? -21.731 -5.414 35.332 1.00 88.00 162 LYS A CA 1
ATOM 1337 C C . LYS A 1 162 ? -22.144 -4.275 36.265 1.00 88.00 162 LYS A C 1
ATOM 1339 O O . LYS A 1 162 ? -22.698 -4.533 37.327 1.00 88.00 162 LYS A O 1
ATOM 1344 N N . ASN A 1 163 ? -21.926 -3.029 35.849 1.00 88.44 163 ASN A N 1
ATOM 1345 C CA . ASN A 1 163 ? -22.330 -1.856 36.619 1.00 88.44 163 ASN A CA 1
ATOM 1346 C C . ASN A 1 163 ? -23.852 -1.793 36.760 1.00 88.44 163 ASN A C 1
ATOM 1348 O O . ASN A 1 163 ? -24.339 -1.593 37.862 1.00 88.44 163 ASN A O 1
ATOM 1352 N N . LYS A 1 164 ? -24.602 -2.046 35.677 1.00 86.56 164 LYS A N 1
ATOM 1353 C CA . LYS A 1 164 ? -26.070 -2.082 35.719 1.00 86.56 164 LYS A CA 1
ATOM 1354 C C . LYS A 1 164 ? -26.594 -3.142 36.695 1.00 86.56 164 LYS A C 1
ATOM 1356 O O . LYS A 1 164 ? -27.520 -2.855 37.442 1.00 86.56 164 LYS A O 1
ATOM 1361 N N . ILE A 1 165 ? -25.999 -4.339 36.704 1.00 83.69 165 ILE A N 1
ATOM 1362 C CA . ILE A 1 165 ? -26.352 -5.405 37.656 1.00 83.69 165 ILE A CA 1
ATOM 1363 C C . ILE A 1 165 ? -26.077 -4.948 39.092 1.00 83.69 165 ILE A C 1
ATOM 1365 O O . ILE A 1 165 ? -26.957 -5.076 39.934 1.00 83.69 165 ILE A O 1
ATOM 1369 N N . LYS A 1 166 ? -24.906 -4.356 39.356 1.00 87.12 166 LYS A N 1
ATOM 1370 C CA . LYS A 1 166 ? -24.547 -3.852 40.690 1.00 87.12 166 LYS A CA 1
ATOM 1371 C C . LYS A 1 166 ? -25.525 -2.781 41.184 1.00 87.12 166 LYS A C 1
ATOM 1373 O O . LYS A 1 166 ? -25.972 -2.854 42.317 1.00 87.12 166 LYS A O 1
ATOM 1378 N N . THR A 1 167 ? -25.906 -1.833 40.327 1.00 91.12 167 THR A N 1
ATOM 1379 C CA . THR A 1 167 ? -26.881 -0.791 40.685 1.00 91.12 167 THR A CA 1
ATOM 1380 C C . THR A 1 167 ? -28.256 -1.377 41.007 1.00 91.12 167 THR A C 1
ATOM 1382 O O . THR A 1 167 ? -28.882 -0.948 41.966 1.00 91.12 167 THR A O 1
ATOM 1385 N N . LEU A 1 168 ? -28.717 -2.375 40.243 1.00 86.44 168 LEU A N 1
ATOM 1386 C CA . LEU A 1 168 ? -29.980 -3.064 40.537 1.00 86.44 168 LEU A CA 1
ATOM 1387 C C . LEU A 1 168 ? -29.916 -3.842 41.860 1.00 86.44 168 LEU A C 1
ATOM 1389 O O . LEU A 1 168 ? -30.898 -3.865 42.590 1.00 86.44 168 LEU A O 1
ATOM 1393 N N . GLN A 1 169 ? -28.770 -4.453 42.180 1.00 86.81 169 GLN A N 1
ATOM 1394 C CA . GLN A 1 169 ? -28.562 -5.124 43.467 1.00 86.81 169 GLN A CA 1
ATOM 1395 C C . GLN A 1 169 ? -28.611 -4.132 44.633 1.00 86.81 169 GLN A C 1
ATOM 1397 O O . GLN A 1 169 ? -29.321 -4.380 45.597 1.00 86.81 169 GLN A O 1
ATOM 1402 N N . GLU A 1 170 ? -27.936 -2.986 44.518 1.00 92.19 170 GLU A N 1
ATOM 1403 C CA . GLU A 1 170 ? -27.965 -1.934 45.544 1.00 92.19 170 GLU A CA 1
ATOM 1404 C C . GLU A 1 170 ? -29.382 -1.362 45.743 1.00 92.19 170 GLU A C 1
ATOM 1406 O O . GLU A 1 170 ? -29.781 -1.086 46.871 1.00 92.19 170 GLU A O 1
ATOM 1411 N N . GLN A 1 171 ? -30.164 -1.210 44.664 1.00 91.38 171 GLN A N 1
ATOM 1412 C CA . GLN A 1 171 ? -31.571 -0.796 44.743 1.00 91.38 171 GLN A CA 1
ATOM 1413 C C . GLN A 1 171 ? -32.443 -1.839 45.448 1.00 91.38 171 GLN A C 1
ATOM 1415 O O . GLN A 1 171 ? -33.197 -1.474 46.343 1.00 91.38 171 GLN A O 1
ATOM 1420 N N . LEU A 1 1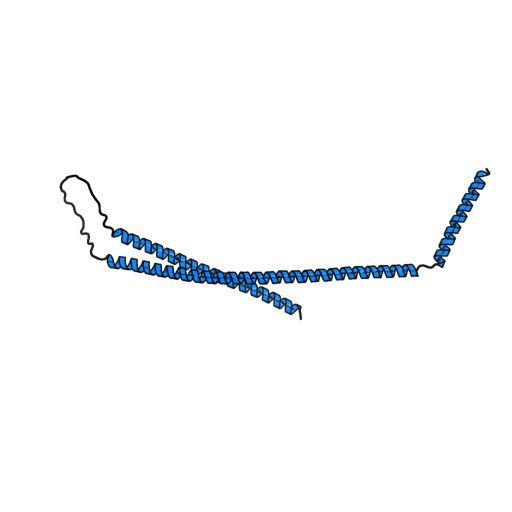72 ? -32.300 -3.120 45.095 1.00 90.00 172 LEU A N 1
ATOM 1421 C CA . LEU A 1 172 ? -33.017 -4.214 45.754 1.00 90.00 172 LEU A CA 1
ATOM 1422 C C . LEU A 1 172 ? -32.670 -4.308 47.241 1.00 90.00 172 LEU A C 1
ATOM 1424 O O . LEU A 1 172 ? -33.571 -4.422 48.060 1.00 90.00 172 LEU A O 1
ATOM 1428 N N . GLU A 1 173 ? -31.388 -4.235 47.605 1.00 92.00 173 GLU A N 1
ATOM 1429 C CA . GLU A 1 173 ? -30.959 -4.248 49.010 1.00 92.00 173 GLU A CA 1
ATOM 1430 C C . GLU A 1 173 ? -31.516 -3.050 49.780 1.00 92.00 173 GLU A C 1
ATOM 1432 O O . GLU A 1 173 ? -31.955 -3.197 50.918 1.00 92.00 173 GLU A O 1
ATOM 1437 N N . LYS A 1 174 ? -31.536 -1.866 49.158 1.00 93.69 174 LYS A N 1
ATOM 1438 C CA . LYS A 1 174 ? -32.126 -0.671 49.760 1.00 93.69 174 LYS A CA 1
ATOM 1439 C C . LYS A 1 174 ? -33.627 -0.847 50.004 1.00 93.69 174 LYS A C 1
ATOM 1441 O O . LYS A 1 174 ? -34.063 -0.634 51.129 1.00 93.69 174 LYS A O 1
ATOM 1446 N N . GLU A 1 175 ? -34.391 -1.257 48.992 1.00 91.06 175 GLU A N 1
ATOM 1447 C CA . GLU A 1 175 ? -35.838 -1.488 49.120 1.00 91.06 175 GLU A CA 1
ATOM 1448 C C . GLU A 1 175 ? -36.146 -2.576 50.159 1.00 91.06 175 GLU A C 1
ATOM 1450 O O . GLU A 1 175 ? -37.079 -2.434 50.945 1.00 91.06 175 GLU A O 1
ATOM 1455 N N . LEU A 1 176 ? -35.327 -3.631 50.224 1.00 89.56 176 LEU A N 1
ATOM 1456 C CA . LEU A 1 176 ? -35.470 -4.692 51.222 1.00 89.56 176 LEU A CA 1
ATOM 1457 C C . LEU A 1 176 ? -35.195 -4.192 52.650 1.00 89.56 176 LEU A C 1
ATOM 1459 O O . LEU A 1 176 ? -35.866 -4.616 53.585 1.00 89.56 176 LEU A O 1
ATOM 1463 N N . ASN A 1 177 ? -34.221 -3.295 52.824 1.00 89.75 177 ASN A N 1
ATOM 1464 C CA . ASN A 1 177 ? -33.890 -2.708 54.126 1.00 89.75 177 ASN A CA 1
ATOM 1465 C C . ASN A 1 177 ? -34.910 -1.654 54.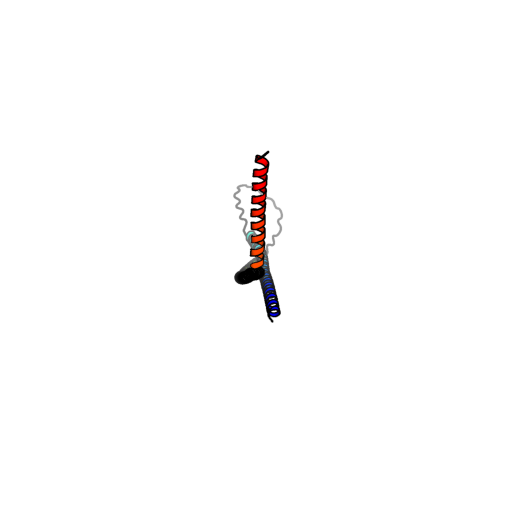583 1.00 89.75 177 ASN A C 1
ATOM 1467 O O . ASN A 1 177 ? -35.057 -1.428 55.780 1.00 89.75 177 ASN A O 1
ATOM 1471 N N . GLU A 1 178 ? -35.599 -0.999 53.646 1.00 90.25 178 GLU A N 1
ATOM 1472 C CA . GLU A 1 178 ? -36.693 -0.058 53.931 1.00 90.25 178 GLU A CA 1
ATOM 1473 C C . GLU A 1 178 ? -38.014 -0.776 54.275 1.00 90.25 178 GLU A C 1
ATOM 1475 O O . GLU A 1 178 ? -38.965 -0.145 54.741 1.00 90.25 178 GLU A O 1
ATOM 1480 N N . LEU A 1 179 ? -38.072 -2.097 54.083 1.00 85.56 179 LEU A N 1
ATOM 1481 C CA . LEU A 1 179 ? -39.237 -2.933 54.345 1.00 85.56 179 LEU A CA 1
ATOM 1482 C C . LEU A 1 179 ? -39.402 -3.172 55.854 1.00 85.56 179 LEU A C 1
ATOM 1484 O O . LEU A 1 179 ? -38.874 -4.113 56.444 1.00 85.56 179 LEU A O 1
ATOM 1488 N N . GLU A 1 180 ? -40.171 -2.299 56.495 1.00 89.50 180 GLU A N 1
ATOM 1489 C CA . GLU A 1 180 ? -40.533 -2.430 57.902 1.00 89.50 180 GLU A CA 1
ATOM 1490 C C . GLU A 1 180 ? -41.810 -3.264 58.050 1.00 89.50 180 GLU A C 1
ATOM 1492 O O . GLU A 1 180 ? -42.928 -2.763 57.910 1.00 89.50 180 GLU A O 1
ATOM 1497 N N . GLY A 1 181 ? -41.641 -4.551 58.366 1.00 86.69 181 GLY A N 1
ATOM 1498 C CA . GLY A 1 181 ? -42.750 -5.509 58.452 1.00 86.69 181 GLY A CA 1
ATOM 1499 C C . GLY A 1 181 ? -43.876 -5.091 59.405 1.00 86.69 181 GLY A C 1
ATOM 1500 O O . GLY A 1 181 ? -45.040 -5.360 59.126 1.00 86.69 181 GLY A O 1
ATOM 1501 N N . GLU A 1 182 ? -43.558 -4.381 60.490 1.00 88.62 182 GLU A N 1
ATOM 1502 C CA . GLU A 1 182 ? -44.572 -3.861 61.416 1.00 88.62 182 GLU A CA 1
ATOM 1503 C C . GLU A 1 182 ? -45.417 -2.741 60.796 1.00 88.62 182 GLU A C 1
ATOM 1505 O O . GLU A 1 182 ? -46.636 -2.740 60.961 1.00 88.62 182 GLU A O 1
ATOM 1510 N N . LYS A 1 183 ? -44.806 -1.820 60.035 1.00 89.25 183 LYS A N 1
ATOM 1511 C CA . LYS A 1 183 ? -45.539 -0.745 59.345 1.00 89.25 183 LYS A CA 1
ATOM 1512 C C . LYS A 1 183 ? -46.448 -1.301 58.255 1.00 89.25 183 LYS A C 1
ATOM 1514 O O . LYS A 1 183 ? -47.586 -0.853 58.133 1.00 89.25 183 LYS A O 1
ATOM 1519 N N . GLU A 1 184 ? -45.966 -2.279 57.492 1.00 87.44 184 GLU A N 1
ATOM 1520 C CA . GLU A 1 184 ? -46.758 -2.944 56.450 1.00 87.44 184 GLU A CA 1
ATOM 1521 C C . GLU A 1 184 ? -47.922 -3.747 57.044 1.00 87.44 184 GLU A C 1
ATOM 1523 O O . GLU A 1 184 ? -49.050 -3.672 56.551 1.00 87.44 184 GLU A O 1
ATOM 1528 N N . LEU A 1 185 ? -47.692 -4.463 58.151 1.00 89.38 185 LEU A N 1
ATOM 1529 C CA . LEU A 1 185 ? -48.756 -5.168 58.866 1.00 89.38 185 LEU A CA 1
ATOM 1530 C C . LEU A 1 185 ? -49.811 -4.193 59.403 1.00 89.38 185 LEU A C 1
ATOM 1532 O O . LEU A 1 185 ? -51.007 -4.438 59.248 1.00 89.38 185 LEU A O 1
ATOM 1536 N N . ASP A 1 186 ? -49.391 -3.075 59.992 1.00 90.75 186 ASP A N 1
ATOM 1537 C CA . ASP A 1 186 ? -50.310 -2.065 60.517 1.00 90.75 186 ASP A CA 1
ATOM 1538 C C . ASP A 1 186 ? -51.107 -1.384 59.388 1.00 90.75 186 ASP A C 1
ATOM 1540 O O . ASP A 1 186 ? -52.321 -1.194 59.495 1.00 90.75 186 ASP A O 1
ATOM 1544 N N . ALA A 1 187 ? -50.467 -1.098 58.249 1.00 88.44 187 ALA A N 1
ATOM 1545 C CA . ALA A 1 187 ? -51.142 -0.607 57.049 1.00 88.44 187 ALA A CA 1
ATOM 1546 C C . ALA A 1 187 ? -52.184 -1.612 56.525 1.00 88.44 187 ALA A C 1
ATOM 1548 O O . ALA A 1 187 ? -53.320 -1.228 56.222 1.00 88.44 187 ALA A O 1
ATOM 1549 N N . PHE A 1 188 ? -51.836 -2.900 56.479 1.00 89.88 188 PHE A N 1
ATOM 1550 C CA . PHE A 1 188 ? -52.747 -3.969 56.078 1.00 89.88 188 PHE A CA 1
ATOM 1551 C C . PHE A 1 188 ? -53.946 -4.098 57.027 1.00 89.88 188 PHE A C 1
ATOM 1553 O O . PHE A 1 188 ? -55.088 -4.187 56.562 1.00 89.88 188 PHE A O 1
ATOM 1560 N N . ILE A 1 189 ? -53.717 -4.061 58.344 1.00 90.75 189 ILE A N 1
ATOM 1561 C CA . ILE A 1 189 ? -54.779 -4.111 59.360 1.00 90.75 189 ILE A CA 1
ATOM 1562 C C . ILE A 1 189 ? -55.714 -2.910 59.206 1.00 90.75 189 ILE A C 1
ATOM 1564 O O . ILE A 1 189 ? -56.930 -3.083 59.162 1.00 90.75 189 ILE A O 1
ATOM 1568 N N . ARG A 1 190 ? -55.181 -1.691 59.053 1.00 90.56 190 ARG A N 1
ATOM 1569 C CA . ARG A 1 190 ? -56.007 -0.489 58.838 1.00 90.56 190 ARG A CA 1
ATOM 1570 C C . ARG A 1 190 ? -56.860 -0.604 57.581 1.00 90.56 190 ARG A C 1
ATOM 1572 O O . ARG A 1 190 ? -58.047 -0.284 57.621 1.00 90.56 190 ARG A O 1
ATOM 1579 N N . PHE A 1 191 ? -56.278 -1.072 56.478 1.00 90.12 191 PHE A N 1
ATOM 1580 C CA . PHE A 1 191 ? -56.998 -1.247 55.220 1.00 90.12 191 PHE A CA 1
ATOM 1581 C C . PHE A 1 191 ? -58.120 -2.285 55.345 1.00 90.12 191 PHE A C 1
ATOM 1583 O O . PHE A 1 191 ? -59.268 -2.010 54.994 1.00 90.12 191 PHE A O 1
ATOM 1590 N N . THR A 1 192 ? -57.826 -3.458 55.908 1.00 86.25 192 THR A N 1
ATOM 1591 C CA . THR A 1 192 ? -58.834 -4.510 56.111 1.00 86.25 192 THR A CA 1
ATOM 1592 C C . THR A 1 192 ? -59.929 -4.072 57.079 1.00 86.25 192 THR A C 1
ATOM 1594 O O . THR A 1 192 ? -61.108 -4.284 56.795 1.00 86.25 192 THR A O 1
ATOM 1597 N N . TYR A 1 193 ? -59.583 -3.385 58.167 1.00 86.56 193 TYR A N 1
ATOM 1598 C CA . TYR A 1 193 ? -60.562 -2.844 59.107 1.00 86.56 193 TYR A CA 1
ATOM 1599 C C . TYR A 1 193 ? -61.458 -1.778 58.457 1.00 86.56 193 TYR A C 1
ATOM 1601 O O . TYR A 1 193 ? -62.674 -1.773 58.672 1.00 86.56 193 TYR A O 1
ATOM 1609 N N . ALA A 1 194 ? -60.903 -0.914 57.600 1.00 84.31 194 ALA A N 1
ATOM 1610 C CA . ALA A 1 194 ? -61.674 0.047 56.809 1.00 84.31 194 ALA A CA 1
ATOM 1611 C C . ALA A 1 194 ? -62.647 -0.656 55.843 1.00 84.31 194 ALA A C 1
ATOM 1613 O O . ALA A 1 194 ? -63.817 -0.286 55.761 1.00 84.31 194 ALA A O 1
ATOM 1614 N N . CYS A 1 195 ? -62.213 -1.718 55.160 1.00 84.06 195 CYS A N 1
ATOM 1615 C CA . CYS A 1 195 ? -63.084 -2.503 54.282 1.00 84.06 195 CYS A CA 1
ATOM 1616 C C . CYS A 1 195 ? -64.208 -3.217 55.047 1.00 84.06 195 CYS A C 1
ATOM 1618 O O . CYS A 1 195 ? -65.359 -3.198 54.603 1.00 84.06 195 CYS A O 1
ATOM 1620 N N . VAL A 1 196 ? -63.905 -3.826 56.197 1.00 84.12 196 VAL A N 1
ATOM 1621 C CA . VAL A 1 196 ? -64.901 -4.525 57.026 1.00 84.12 196 VAL A CA 1
ATOM 1622 C C . VAL A 1 196 ? -65.911 -3.537 57.604 1.00 84.12 196 VAL A C 1
ATOM 1624 O O . VAL A 1 196 ? -67.114 -3.772 57.508 1.00 84.12 196 VAL A O 1
ATOM 1627 N N . SER A 1 197 ? -65.450 -2.405 58.139 1.00 81.81 197 SER A N 1
ATOM 1628 C CA . SER A 1 197 ? -66.330 -1.362 58.679 1.00 81.81 197 SER A CA 1
ATOM 1629 C C . SER A 1 197 ? -67.205 -0.717 57.600 1.00 81.81 197 SER A C 1
ATOM 1631 O O . SER A 1 197 ? -68.405 -0.556 57.823 1.00 81.81 197 SER A O 1
ATOM 1633 N N . MET A 1 198 ? -66.670 -0.444 56.404 1.00 81.75 198 MET A N 1
ATOM 1634 C CA . MET A 1 198 ? -67.472 0.004 55.258 1.00 81.75 198 MET A CA 1
ATOM 1635 C C . MET A 1 198 ? -68.517 -1.038 54.849 1.00 81.75 198 MET A C 1
ATOM 1637 O O . MET A 1 198 ? -69.679 -0.694 54.645 1.00 81.75 198 MET A O 1
ATOM 1641 N N . SER A 1 199 ? -68.145 -2.318 54.788 1.00 81.00 199 SER A N 1
ATOM 1642 C CA . SER A 1 199 ? -69.077 -3.408 54.463 1.00 81.00 199 SER A CA 1
ATOM 1643 C C . SER A 1 199 ? -70.208 -3.516 55.492 1.00 81.00 199 SER A C 1
ATOM 1645 O O . SER A 1 199 ? -71.375 -3.655 55.123 1.00 81.00 199 SER A O 1
ATOM 1647 N N . PHE A 1 200 ? -69.886 -3.370 56.780 1.00 79.19 200 PHE A N 1
ATOM 1648 C CA . PHE A 1 200 ? -70.868 -3.316 57.863 1.00 79.19 200 PHE A CA 1
ATOM 1649 C C . PHE A 1 200 ? -71.789 -2.094 57.748 1.00 79.19 200 PHE A C 1
ATOM 1651 O O . PHE A 1 200 ? -73.003 -2.211 57.931 1.00 79.19 200 PHE A O 1
ATOM 1658 N N . PHE A 1 201 ? -71.242 -0.928 57.398 1.00 82.06 201 PHE A N 1
ATOM 1659 C CA . PHE A 1 201 ? -72.018 0.290 57.169 1.00 82.06 201 PHE A CA 1
ATOM 1660 C C . PHE A 1 201 ? -72.996 0.127 55.997 1.00 82.06 201 PHE A C 1
ATOM 1662 O O . PHE A 1 201 ? -74.182 0.411 56.139 1.00 82.06 201 PHE A O 1
ATOM 1669 N N . PHE A 1 202 ? -72.547 -0.411 54.859 1.00 82.69 202 PHE A N 1
ATOM 1670 C CA . PHE A 1 202 ? -73.427 -0.683 53.718 1.00 82.69 202 PHE A CA 1
ATOM 1671 C C . PHE A 1 202 ? -74.514 -1.710 54.051 1.00 82.69 202 PHE A C 1
ATOM 1673 O O . PHE A 1 202 ? -75.672 -1.523 53.674 1.00 82.69 202 PHE A O 1
ATOM 1680 N N . PHE A 1 203 ? -74.173 -2.766 54.790 1.00 80.38 203 PHE A N 1
ATOM 1681 C CA . PHE A 1 203 ? -75.126 -3.795 55.200 1.00 80.38 203 PHE A CA 1
ATOM 1682 C C . PHE A 1 203 ? -76.199 -3.247 56.150 1.00 80.38 203 PHE A C 1
ATOM 1684 O O . PHE A 1 203 ? -77.395 -3.456 55.939 1.00 80.38 203 PHE A O 1
ATOM 1691 N N . THR A 1 204 ? -75.791 -2.488 57.167 1.00 80.12 204 THR A N 1
ATOM 1692 C CA . THR A 1 204 ? -76.715 -1.859 58.123 1.00 80.12 204 THR A CA 1
ATOM 1693 C C . THR A 1 204 ? -77.579 -0.785 57.462 1.00 80.12 204 THR A C 1
ATOM 1695 O O . THR A 1 204 ? -78.790 -0.760 57.687 1.00 80.12 204 THR A O 1
ATOM 1698 N N . PHE A 1 205 ? -77.008 0.035 56.574 1.00 81.44 205 PHE A N 1
ATOM 1699 C CA . PHE A 1 205 ? -77.752 1.002 55.766 1.00 81.44 205 PHE A CA 1
ATOM 1700 C C . PHE A 1 205 ? -78.796 0.319 54.869 1.00 81.44 205 PHE A C 1
ATOM 1702 O O . PHE A 1 205 ? -79.947 0.757 54.813 1.00 81.44 205 PHE A O 1
ATOM 1709 N N . TYR A 1 206 ? -78.438 -0.789 54.211 1.00 81.88 206 TYR A N 1
ATOM 1710 C CA . TYR A 1 206 ? -79.362 -1.575 53.388 1.00 81.88 206 TYR A CA 1
ATOM 1711 C C . TYR A 1 206 ? -80.526 -2.150 54.211 1.00 81.88 206 TYR A C 1
ATOM 1713 O O . TYR A 1 206 ? -81.685 -2.028 53.808 1.00 81.88 206 TYR A O 1
ATOM 1721 N N . LEU A 1 207 ? -80.241 -2.723 55.387 1.00 78.75 207 LEU A N 1
ATOM 1722 C CA . LEU A 1 207 ? -81.269 -3.253 56.290 1.00 78.75 207 LEU A CA 1
ATOM 1723 C C . LEU A 1 207 ? -82.216 -2.164 56.814 1.00 78.75 207 LEU A C 1
ATOM 1725 O O . LEU A 1 207 ? -83.420 -2.404 56.906 1.00 78.75 207 LEU A O 1
ATOM 1729 N N . PHE A 1 208 ? -81.705 -0.968 57.120 1.00 75.50 208 PHE A N 1
ATOM 1730 C CA . PHE A 1 208 ? -82.533 0.165 57.545 1.00 75.50 208 PHE A CA 1
ATOM 1731 C C . PHE A 1 208 ? -83.401 0.718 56.412 1.00 75.50 208 PHE A C 1
ATOM 1733 O O . PHE A 1 208 ? -84.567 1.039 56.636 1.00 75.50 208 PHE A O 1
ATOM 1740 N N . LYS A 1 209 ? -82.872 0.791 55.185 1.00 75.12 209 LYS A N 1
ATOM 1741 C CA . LYS A 1 209 ? -83.631 1.273 54.024 1.00 75.12 209 LYS A CA 1
ATOM 1742 C C . LYS A 1 209 ? -84.762 0.319 53.621 1.00 75.12 209 LYS A C 1
ATOM 1744 O O . LYS A 1 209 ? -85.758 0.777 53.081 1.00 75.12 209 LYS A O 1
ATOM 1749 N N . LYS A 1 210 ? -84.632 -0.982 53.904 1.00 69.62 210 LYS A N 1
ATOM 1750 C CA . LYS A 1 210 ? -85.668 -2.000 53.646 1.00 69.62 210 LYS A CA 1
ATOM 1751 C C . LYS A 1 210 ? -86.815 -2.027 54.669 1.00 69.62 210 LYS A C 1
ATOM 1753 O O . LYS A 1 210 ? -87.787 -2.738 54.441 1.00 69.62 210 LYS A O 1
ATOM 1758 N N . LYS A 1 211 ? -86.686 -1.325 55.801 1.00 59.78 211 LYS A N 1
ATOM 1759 C CA . LYS A 1 211 ? -87.692 -1.272 56.882 1.00 59.78 211 LYS A CA 1
ATOM 1760 C C . LYS A 1 211 ? -88.571 -0.007 56.864 1.00 59.78 211 LYS A C 1
ATOM 1762 O O . LYS A 1 211 ? -89.371 0.166 57.779 1.00 59.78 211 LYS A O 1
ATOM 1767 N N . LYS A 1 212 ? -88.419 0.862 55.862 1.00 50.31 212 LYS A N 1
ATOM 1768 C CA . LYS A 1 212 ? -89.381 1.919 55.510 1.00 50.31 212 LYS A CA 1
ATOM 1769 C C . LYS A 1 212 ? -90.110 1.510 54.241 1.00 50.31 212 LYS A C 1
ATOM 1771 O O . LYS A 1 212 ? -91.298 1.868 54.139 1.00 50.31 212 LYS A O 1
#

pLDDT: mean 75.76, std 16.51, range [31.75, 93.69]

Sequence (212 aa):
GEKKKKKKKKKDKQQKIQQIKRQHQQAENKLKAAMATMNKQYDLARGCAQKAKQVDASLQPRRKTTEGTGAGADSSSWLPKIKWLGFGDIEDEKVYLKAKQLEEMYKKSVDDMNLELQQFLHFQQRLKQDCQYLEIDRVNFSAQHFTQFLRQHMQLRLQKNKNKIKTLQEQLEKELNELEGEKELDAFIRFTYACVSMSFFFFTFYLFKKKK

Organism: Reticulomyxa filosa (NCBI:txid46433)

Secondary structure (DSSP, 8-state):
-HHHHHHHHHHHHHHHHHHHHHHHHHHHHHHHHHHHHHHHHHHHHHHHHHHHHHHHHHTS-------------------------S-SHHHHHHHHHHHHHHHHHHHHHHHHHHHHHHHHHHHHHHHHHHHHHHHHHHHHHHHHHHHHHHHHHHHHHHHHHHHHHHHHHHHHHHHHHS--HHHHHHHHHHHHHHHHHHHHHHHHHHHHHTT-